Protein AF-A0A0D7A470-F1 (afdb_monomer_lite)

Foldseek 3Di:
DDDDDDPVVVVVVVVVVVVVVVVVVVVVVVVVVVVVVVVVVVVVVVVVVVVVPDPDDDDPPPQAELVQLLVLLVQLVVLCVVLLVQLVVCLVVLNDAQVRVVVSLVSNLVSLLVSLVSLVVNPHHAQADPVSVVSSVVSLVVSVVSVLVSLVSCVVHPRHPCSVVSNVSNVVSSVSSVVSVVVNNCVNVVVVVVVVVVVVVVVVVD

Organism: NCBI:txid1128425

pLDDT: mean 75.01, std 18.77, range [36.97, 95.75]

Sequence (206 aa):
MDGFPDQLVSSRARLAYIPKIIVLSLLFIFAMFASLSKIVVVALVAFVGLAAALPDSGAVKRTSSADDVISILETLRSSTDEILPQINGLVTNGTASDDTVTPLTSSLVSAMNNATSSVKEITSIGIVTDDEQSQIGDLLSSIVKDVMTTIDSLNTTEAVTTFSTIKTDVYSSMGLLSGVLAALVELVVGLVGLILDLLVSIVAAL

Structure (mmCIF, N/CA/C/O backbone):
data_AF-A0A0D7A470-F1
#
_entry.id   AF-A0A0D7A470-F1
#
loop_
_atom_site.group_PDB
_atom_site.id
_atom_site.type_symbol
_atom_site.label_atom_id
_atom_site.label_alt_id
_atom_site.label_comp_id
_atom_site.label_asym_id
_atom_site.label_entity_id
_atom_site.label_seq_id
_atom_site.pdbx_PDB_ins_code
_atom_site.Cartn_x
_atom_site.Cartn_y
_atom_site.Cartn_z
_atom_site.occupancy
_atom_site.B_iso_or_equiv
_atom_site.auth_seq_id
_atom_site.auth_comp_id
_atom_site.auth_asym_id
_atom_site.auth_atom_id
_atom_site.pdbx_PDB_model_num
ATOM 1 N N . MET A 1 1 ? 57.841 -55.000 -53.048 1.00 51.12 1 MET A N 1
ATOM 2 C CA . MET A 1 1 ? 57.887 -54.199 -51.811 1.00 51.12 1 MET A CA 1
ATOM 3 C C . MET A 1 1 ? 58.161 -52.778 -52.246 1.00 51.12 1 MET A C 1
ATOM 5 O O . MET A 1 1 ? 59.305 -52.491 -52.520 1.00 51.12 1 MET A O 1
ATOM 9 N N . ASP A 1 2 ? 57.110 -51.981 -52.396 1.00 47.91 2 ASP A N 1
ATOM 10 C CA . ASP A 1 2 ? 57.085 -50.524 -52.597 1.00 47.91 2 ASP A CA 1
ATOM 11 C C . ASP A 1 2 ? 55.604 -50.197 -52.353 1.00 47.91 2 ASP A C 1
ATOM 13 O O . ASP A 1 2 ? 54.741 -50.834 -52.946 1.00 47.91 2 ASP A O 1
ATOM 17 N N . GLY A 1 3 ? 55.152 -49.393 -51.406 1.00 49.94 3 GLY A N 1
ATOM 18 C CA . GLY A 1 3 ? 55.746 -48.265 -50.716 1.00 49.94 3 GLY A CA 1
ATOM 19 C C . GLY A 1 3 ? 54.594 -47.267 -50.634 1.00 49.94 3 GLY A C 1
ATOM 20 O O . GLY A 1 3 ? 54.339 -46.554 -51.593 1.00 49.94 3 GLY A O 1
ATOM 21 N N . PHE A 1 4 ? 53.817 -47.311 -49.546 1.00 63.19 4 PHE A N 1
ATOM 22 C CA . PHE A 1 4 ? 52.787 -46.311 -49.230 1.00 63.19 4 PHE A CA 1
ATOM 23 C C . PHE A 1 4 ? 53.471 -44.941 -49.095 1.00 63.19 4 PHE A C 1
ATOM 25 O O . PHE A 1 4 ? 54.322 -44.815 -48.211 1.00 63.19 4 PHE A O 1
ATOM 32 N N . PRO A 1 5 ? 53.124 -43.923 -49.911 1.00 54.78 5 PRO A N 1
ATOM 33 C CA . PRO A 1 5 ? 52.680 -42.667 -49.291 1.00 54.78 5 PRO A CA 1
ATOM 34 C C . PRO A 1 5 ? 51.824 -41.776 -50.222 1.00 54.78 5 PRO A C 1
ATOM 36 O O . PRO A 1 5 ? 52.370 -41.014 -51.004 1.00 54.78 5 PRO A O 1
ATOM 39 N N . ASP A 1 6 ? 50.495 -41.763 -50.077 1.00 54.44 6 ASP A N 1
ATOM 40 C CA . ASP A 1 6 ? 49.676 -40.690 -50.697 1.00 54.44 6 ASP A CA 1
ATOM 41 C C . ASP A 1 6 ? 48.536 -40.156 -49.810 1.00 54.44 6 ASP A C 1
ATOM 43 O O . ASP A 1 6 ? 47.950 -39.106 -50.068 1.00 54.44 6 ASP A O 1
ATOM 47 N N . GLN A 1 7 ? 48.255 -40.803 -48.676 1.00 50.06 7 GLN A N 1
ATOM 48 C CA . GLN A 1 7 ? 47.152 -40.407 -47.787 1.00 50.06 7 GLN A CA 1
ATOM 49 C C . GLN A 1 7 ? 47.518 -39.279 -46.798 1.00 50.06 7 GLN A C 1
ATOM 51 O O . GLN A 1 7 ? 46.637 -38.682 -46.180 1.00 50.06 7 GLN A O 1
ATOM 56 N N . LEU A 1 8 ? 48.805 -38.941 -46.638 1.00 49.28 8 LEU A N 1
ATOM 57 C CA . LEU A 1 8 ? 49.249 -37.930 -45.662 1.00 49.28 8 LEU A CA 1
ATOM 58 C C . LEU A 1 8 ? 49.311 -36.499 -46.224 1.00 49.28 8 LEU A C 1
ATOM 60 O O . LEU A 1 8 ? 49.236 -35.544 -45.449 1.00 49.28 8 LEU A O 1
ATOM 64 N N . VAL A 1 9 ? 49.393 -36.323 -47.548 1.00 54.53 9 VAL A N 1
ATOM 65 C CA . VAL A 1 9 ? 49.481 -34.987 -48.172 1.00 54.53 9 VAL A CA 1
ATOM 66 C C . VAL A 1 9 ? 48.102 -34.316 -48.248 1.00 54.53 9 VAL A C 1
ATOM 68 O O . VAL A 1 9 ? 47.970 -33.135 -47.927 1.00 54.53 9 VAL A O 1
ATOM 71 N N . SER A 1 10 ? 47.046 -35.081 -48.547 1.00 52.22 10 SER A N 1
ATOM 72 C CA . SER A 1 10 ? 45.659 -34.580 -48.602 1.00 52.22 10 SER A CA 1
ATOM 73 C C . SER A 1 10 ? 45.129 -34.123 -47.231 1.00 52.22 10 SER A C 1
ATOM 75 O O . SER A 1 10 ? 44.415 -33.122 -47.122 1.00 52.22 10 SER A O 1
ATOM 77 N N . SER A 1 11 ? 45.549 -34.791 -46.150 1.00 48.16 11 SER A N 1
ATOM 78 C CA . SER A 1 11 ? 45.108 -34.462 -44.787 1.00 48.16 11 SER A CA 1
ATOM 79 C C . SER A 1 11 ? 45.701 -33.135 -44.277 1.00 48.16 11 SER A C 1
ATOM 81 O O . SER A 1 11 ? 45.020 -32.355 -43.608 1.00 48.16 11 SER A O 1
ATOM 83 N N . ARG A 1 12 ? 46.937 -32.792 -44.677 1.00 48.62 12 ARG A N 1
ATOM 84 C CA . ARG A 1 12 ? 47.582 -31.517 -44.302 1.00 48.62 12 ARG A CA 1
ATOM 85 C C . ARG A 1 12 ? 46.977 -30.291 -44.995 1.00 48.62 12 ARG A C 1
ATOM 87 O O . ARG A 1 12 ? 46.967 -29.216 -44.401 1.00 48.62 12 ARG A O 1
ATOM 94 N N . ALA A 1 13 ? 46.417 -30.445 -46.195 1.00 52.03 13 ALA A N 1
ATOM 95 C CA . ALA A 1 13 ? 45.726 -29.357 -46.892 1.00 52.03 13 ALA A CA 1
ATOM 96 C C . ALA A 1 13 ? 44.363 -29.016 -46.256 1.00 52.03 13 ALA A C 1
ATOM 98 O O . ALA A 1 13 ? 43.959 -27.854 -46.238 1.00 52.03 13 ALA A O 1
ATOM 99 N N . ARG A 1 14 ? 43.670 -30.008 -45.677 1.00 48.22 14 ARG A N 1
ATOM 100 C CA . ARG A 1 14 ? 42.361 -29.810 -45.028 1.00 48.22 14 ARG A CA 1
ATOM 101 C C . ARG A 1 14 ? 42.457 -29.174 -43.638 1.00 48.22 14 ARG A C 1
ATOM 103 O O . ARG A 1 14 ? 41.592 -28.383 -43.280 1.00 48.22 14 ARG A O 1
ATOM 110 N N . LEU A 1 15 ? 43.527 -29.440 -42.887 1.00 45.72 15 LEU A N 1
ATOM 111 C CA . LEU A 1 15 ? 43.749 -28.865 -41.550 1.00 45.72 15 LEU A CA 1
ATOM 112 C C . LEU A 1 15 ? 44.185 -27.387 -41.565 1.00 45.72 15 LEU A C 1
ATOM 114 O O . LEU A 1 15 ? 43.923 -26.669 -40.605 1.00 45.72 15 LEU A O 1
ATOM 118 N N . ALA A 1 16 ? 44.785 -26.899 -42.656 1.00 53.66 16 ALA A N 1
ATOM 119 C CA . ALA A 1 16 ? 45.180 -25.491 -42.791 1.00 53.66 16 ALA A CA 1
ATOM 120 C C . ALA A 1 16 ? 44.020 -24.548 -43.181 1.00 53.66 16 ALA A C 1
ATOM 122 O O . ALA A 1 16 ? 44.152 -23.326 -43.077 1.00 53.66 16 ALA A O 1
ATOM 123 N N . TYR A 1 17 ? 42.887 -25.095 -43.639 1.00 48.56 17 TYR A N 1
ATOM 124 C CA . TYR A 1 17 ? 41.756 -24.319 -44.166 1.00 48.56 17 TYR A CA 1
ATOM 125 C C . TYR A 1 17 ? 40.653 -24.057 -43.122 1.00 48.56 17 TYR A C 1
ATOM 127 O O . TYR A 1 17 ? 39.990 -23.023 -43.164 1.00 48.56 17 TYR A O 1
ATOM 135 N N . ILE A 1 18 ? 40.514 -24.942 -42.128 1.00 50.69 18 ILE A N 1
ATOM 136 C CA . ILE A 1 18 ? 39.551 -24.824 -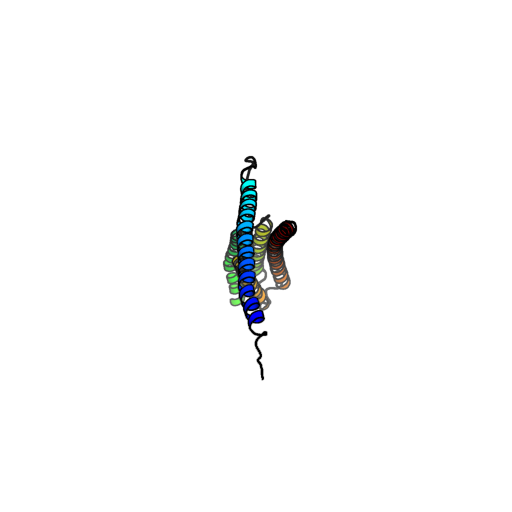41.018 1.00 50.69 18 ILE A CA 1
ATOM 137 C C . ILE A 1 18 ? 39.757 -23.547 -40.171 1.00 50.69 18 ILE A C 1
ATOM 139 O O . ILE A 1 18 ? 38.773 -22.838 -39.950 1.00 50.69 18 ILE A O 1
ATOM 143 N N . PRO A 1 19 ? 40.983 -23.165 -39.742 1.00 54.72 19 PRO A N 1
ATOM 144 C CA . PRO A 1 19 ? 41.153 -21.950 -38.940 1.00 54.72 19 PRO A CA 1
ATOM 145 C C . PRO A 1 19 ? 40.875 -20.669 -39.740 1.00 54.72 19 PRO A C 1
ATOM 147 O O . PRO A 1 19 ? 40.393 -19.692 -39.175 1.00 54.72 19 PRO A O 1
ATOM 150 N N . LYS A 1 20 ? 41.113 -20.662 -41.060 1.00 50.94 20 LYS A N 1
ATOM 151 C CA . LYS A 1 20 ? 40.863 -19.482 -41.906 1.00 50.94 20 LYS A CA 1
ATOM 152 C C . LYS A 1 20 ? 39.376 -19.184 -42.088 1.00 50.94 20 LYS A C 1
ATOM 154 O O . LYS A 1 20 ? 39.008 -18.015 -42.061 1.00 50.94 20 LYS A O 1
ATOM 159 N N . ILE A 1 21 ? 38.530 -20.208 -42.232 1.00 56.03 21 ILE A N 1
ATOM 160 C CA . ILE A 1 21 ? 37.073 -20.020 -42.338 1.00 56.03 21 ILE A CA 1
ATOM 161 C C . ILE A 1 21 ? 36.510 -19.476 -41.021 1.00 56.03 21 ILE A C 1
ATOM 163 O O . ILE A 1 21 ? 35.746 -18.520 -41.039 1.00 56.03 21 ILE A O 1
ATOM 167 N N . ILE A 1 22 ? 36.925 -20.028 -39.876 1.00 57.28 22 ILE A N 1
ATOM 168 C CA . ILE A 1 22 ? 36.434 -19.596 -38.557 1.00 57.28 22 ILE A CA 1
ATOM 169 C C . ILE A 1 22 ? 36.844 -18.146 -38.262 1.00 57.28 22 ILE A C 1
ATOM 171 O O . ILE A 1 22 ? 36.021 -17.357 -37.802 1.00 57.28 22 ILE A O 1
ATOM 175 N N . VAL A 1 23 ? 38.088 -17.768 -38.579 1.00 58.59 23 VAL A N 1
ATOM 176 C CA . VAL A 1 23 ? 38.574 -16.388 -38.413 1.00 58.59 23 VAL A CA 1
ATOM 177 C C . VAL A 1 23 ? 37.841 -15.422 -39.344 1.00 58.59 23 VAL A C 1
ATOM 179 O O . VAL A 1 23 ? 37.486 -14.332 -38.910 1.00 58.59 23 VAL A O 1
ATOM 182 N N . LEU A 1 24 ? 37.556 -15.814 -40.591 1.00 55.22 24 LEU A N 1
ATOM 183 C CA . LEU A 1 24 ? 36.816 -14.972 -41.533 1.00 55.22 24 LEU A CA 1
ATOM 184 C C . LEU A 1 24 ? 35.348 -14.793 -41.110 1.00 55.22 24 LEU A C 1
ATOM 186 O O . LEU A 1 24 ? 34.834 -13.680 -41.184 1.00 55.22 24 LEU A O 1
ATOM 190 N N . SER A 1 25 ? 34.706 -15.844 -40.590 1.00 55.97 25 SER A N 1
ATOM 191 C CA . SER A 1 25 ? 33.350 -15.775 -40.031 1.00 55.97 25 SER A CA 1
ATOM 192 C C . SER A 1 25 ? 33.286 -14.909 -38.771 1.00 55.97 25 SER A C 1
ATOM 194 O O . SER A 1 25 ? 32.378 -14.095 -38.641 1.00 55.97 25 SER A O 1
ATOM 196 N N . LEU A 1 26 ? 34.265 -15.014 -37.865 1.00 53.34 26 LEU A N 1
ATOM 197 C CA . LEU A 1 26 ? 34.353 -14.157 -36.675 1.00 53.34 26 LEU A CA 1
ATOM 198 C C . LEU A 1 26 ? 34.624 -12.692 -37.034 1.00 53.34 26 LEU A C 1
ATOM 200 O O . LEU A 1 26 ? 34.041 -11.802 -36.421 1.00 53.34 26 LEU A O 1
ATOM 204 N N . LEU A 1 27 ? 35.459 -12.433 -38.046 1.00 54.62 27 LEU A N 1
ATOM 205 C CA . LEU A 1 27 ? 35.717 -11.081 -38.544 1.00 54.62 27 LEU A CA 1
ATOM 206 C C . LEU A 1 27 ? 34.459 -10.474 -39.181 1.00 54.62 27 LEU A C 1
ATOM 208 O O . LEU A 1 27 ? 34.196 -9.288 -39.003 1.00 54.62 27 LEU A O 1
ATOM 212 N N . PHE A 1 28 ? 33.669 -11.289 -39.886 1.00 53.47 28 PHE A N 1
ATOM 213 C CA . PHE A 1 28 ? 32.404 -10.866 -40.483 1.00 53.47 28 PHE A CA 1
ATOM 214 C C . PHE A 1 28 ? 31.343 -10.581 -39.414 1.00 53.47 28 PHE A C 1
ATOM 216 O O . PHE A 1 28 ? 30.696 -9.542 -39.473 1.00 53.47 28 PHE A O 1
ATOM 223 N N . ILE A 1 29 ? 31.227 -11.432 -38.388 1.00 54.44 29 ILE A N 1
ATOM 224 C CA . ILE A 1 29 ? 30.346 -11.201 -37.232 1.00 54.44 29 ILE A CA 1
ATOM 225 C C . ILE A 1 29 ? 30.768 -9.919 -36.497 1.00 54.44 29 ILE A C 1
ATOM 227 O O . ILE A 1 29 ? 29.933 -9.056 -36.250 1.00 54.44 29 ILE A O 1
ATOM 231 N N . PHE A 1 30 ? 32.062 -9.727 -36.225 1.00 50.66 30 PHE A N 1
ATOM 232 C CA . PHE A 1 30 ? 32.573 -8.519 -35.568 1.00 50.66 30 PHE A CA 1
ATOM 233 C C . PHE A 1 30 ? 32.338 -7.246 -36.403 1.00 50.66 30 PHE A C 1
ATOM 235 O O . PHE A 1 30 ? 31.930 -6.217 -35.864 1.00 50.66 30 PHE A O 1
ATOM 242 N N . ALA A 1 31 ? 32.529 -7.312 -37.725 1.00 55.84 31 ALA A N 1
ATOM 243 C CA . ALA A 1 31 ? 32.238 -6.207 -38.640 1.00 55.84 31 ALA A CA 1
ATOM 244 C C . ALA A 1 31 ? 30.731 -5.908 -38.739 1.00 55.84 31 ALA A C 1
ATOM 246 O O . ALA A 1 31 ? 30.346 -4.741 -38.816 1.00 55.84 31 ALA A O 1
ATOM 247 N N . MET A 1 32 ? 29.878 -6.937 -38.673 1.00 55.97 32 MET A N 1
ATOM 248 C CA . MET A 1 32 ? 28.426 -6.779 -38.629 1.00 55.97 32 MET A CA 1
ATOM 249 C C . MET A 1 32 ? 28.009 -6.070 -37.329 1.00 55.97 32 MET A C 1
ATOM 251 O O . MET A 1 32 ? 27.362 -5.027 -37.388 1.00 55.97 32 MET A O 1
ATOM 255 N N . PHE A 1 33 ? 28.499 -6.519 -36.166 1.00 46.53 33 PHE A N 1
ATOM 256 C CA . PHE A 1 33 ? 28.271 -5.855 -34.870 1.00 46.53 33 PHE A CA 1
ATOM 257 C C . PHE A 1 33 ? 28.767 -4.393 -34.842 1.00 46.53 33 PHE A C 1
ATOM 259 O O . PHE A 1 33 ? 28.093 -3.521 -34.290 1.00 46.53 33 PHE A O 1
ATOM 266 N N . ALA A 1 34 ? 29.898 -4.088 -35.488 1.00 48.34 34 ALA A N 1
ATOM 267 C CA . ALA A 1 34 ? 30.424 -2.724 -35.602 1.00 48.34 34 ALA A CA 1
ATOM 268 C C . ALA A 1 34 ? 29.614 -1.814 -36.550 1.00 48.34 34 ALA A C 1
ATOM 270 O O . ALA A 1 34 ? 29.725 -0.588 -36.468 1.00 48.34 34 ALA A O 1
ATOM 271 N N . SER A 1 35 ? 28.810 -2.387 -37.453 1.00 48.69 35 SER A N 1
ATOM 272 C CA . SER A 1 35 ? 27.893 -1.631 -38.313 1.00 48.69 35 SER A CA 1
ATOM 273 C C . SER A 1 35 ? 26.512 -1.454 -37.678 1.00 48.69 35 SER A C 1
ATOM 275 O O . SER A 1 35 ? 25.905 -0.395 -37.848 1.00 48.69 35 SER A O 1
ATOM 277 N N . LEU A 1 36 ? 26.034 -2.442 -36.910 1.00 48.41 36 LEU A N 1
ATOM 278 C CA . LEU A 1 36 ? 24.795 -2.331 -36.133 1.00 48.41 36 LEU A CA 1
ATOM 279 C C . LEU A 1 36 ? 24.885 -1.232 -35.061 1.00 48.41 36 LEU A C 1
ATOM 281 O O . LEU A 1 36 ? 23.913 -0.508 -34.858 1.00 48.41 36 LEU A O 1
ATOM 285 N N . SER A 1 37 ? 26.055 -1.022 -34.440 1.00 48.09 37 SER A N 1
ATOM 286 C CA . SER A 1 37 ? 26.235 0.039 -33.432 1.00 48.09 37 SER A CA 1
ATOM 287 C C . SER A 1 37 ? 26.003 1.451 -33.985 1.00 48.09 37 SER A C 1
ATOM 289 O O . SER A 1 37 ? 25.515 2.321 -33.269 1.00 48.09 37 SER A O 1
ATOM 291 N N . LYS A 1 38 ? 26.275 1.686 -35.275 1.00 46.94 38 LYS A N 1
ATOM 292 C CA . LYS A 1 38 ? 26.055 2.989 -35.923 1.00 46.94 38 LYS A CA 1
ATOM 293 C C . LYS A 1 38 ? 24.582 3.227 -36.247 1.00 46.94 38 LYS A C 1
ATOM 295 O O . LYS A 1 38 ? 24.118 4.355 -36.131 1.00 46.94 38 LYS A O 1
ATOM 300 N N . ILE A 1 39 ? 23.844 2.176 -36.604 1.00 51.22 39 ILE A N 1
ATOM 301 C CA . ILE A 1 39 ? 22.402 2.249 -36.887 1.00 51.22 39 ILE A CA 1
ATOM 302 C C . ILE A 1 39 ? 21.610 2.436 -35.587 1.00 51.22 39 ILE A C 1
ATOM 304 O O . ILE A 1 39 ? 20.706 3.265 -35.552 1.00 51.22 39 ILE A O 1
ATOM 308 N N . VAL A 1 40 ? 22.002 1.763 -34.497 1.00 47.97 40 VAL A N 1
ATOM 309 C CA . VAL A 1 40 ? 21.407 1.964 -33.162 1.00 47.97 40 VAL A CA 1
ATOM 310 C C . VAL A 1 40 ? 21.649 3.389 -32.656 1.00 47.97 40 VAL A C 1
ATOM 312 O O . VAL A 1 40 ? 20.722 4.016 -32.154 1.00 47.97 40 VAL A O 1
ATOM 315 N N . VAL A 1 41 ? 22.849 3.951 -32.850 1.00 48.75 41 VAL A N 1
ATOM 316 C CA . VAL A 1 41 ? 23.135 5.352 -32.487 1.00 48.75 41 VAL A CA 1
ATOM 317 C C . VAL A 1 41 ? 22.339 6.336 -33.352 1.00 48.75 41 VAL A C 1
ATOM 319 O O . VAL A 1 41 ? 21.824 7.313 -32.824 1.00 48.75 41 VAL A O 1
ATOM 322 N N . VAL A 1 42 ? 22.169 6.082 -34.653 1.00 48.31 42 VAL A N 1
ATOM 323 C CA . VAL A 1 42 ? 21.361 6.947 -35.536 1.00 48.31 42 VAL A CA 1
ATOM 324 C C . VAL A 1 42 ? 19.864 6.859 -35.212 1.00 48.31 42 VAL A C 1
ATOM 326 O O . VAL A 1 42 ? 19.193 7.888 -35.207 1.00 48.31 42 VAL A O 1
ATOM 329 N N . ALA A 1 43 ? 19.342 5.677 -34.870 1.00 48.59 43 ALA A N 1
ATOM 330 C CA . ALA A 1 43 ? 17.959 5.506 -34.423 1.00 48.59 43 ALA A CA 1
ATOM 331 C C . ALA A 1 43 ? 17.712 6.157 -33.049 1.00 48.59 43 ALA A C 1
ATOM 333 O O . ALA A 1 43 ? 16.705 6.839 -32.868 1.00 48.59 43 ALA A O 1
ATOM 334 N N . LEU A 1 44 ? 18.661 6.039 -32.112 1.00 43.09 44 LEU A N 1
ATOM 335 C CA . LEU A 1 44 ? 18.609 6.712 -30.812 1.00 43.09 44 LEU A CA 1
ATOM 336 C C . LEU A 1 44 ? 18.674 8.243 -30.969 1.00 43.09 44 LEU A C 1
ATOM 338 O O . LEU A 1 44 ? 17.905 8.959 -30.338 1.00 43.09 44 LEU A O 1
ATOM 342 N N . VAL A 1 45 ? 19.532 8.759 -31.856 1.00 47.06 45 VAL A N 1
ATOM 343 C CA . VAL A 1 45 ? 19.643 10.201 -32.148 1.00 47.06 45 VAL A CA 1
ATOM 344 C C . VAL A 1 45 ? 18.407 10.731 -32.883 1.00 47.06 45 VAL A C 1
ATOM 346 O O . VAL A 1 45 ? 18.001 11.861 -32.628 1.00 47.06 45 VAL A O 1
ATOM 349 N N . ALA A 1 46 ? 17.755 9.934 -33.733 1.00 47.06 46 ALA A N 1
ATOM 350 C CA . ALA A 1 46 ? 16.475 10.302 -34.342 1.00 47.06 46 ALA A CA 1
ATOM 351 C C . ALA A 1 46 ? 15.324 10.329 -33.315 1.00 47.06 46 ALA A C 1
ATOM 353 O O . ALA A 1 46 ? 14.456 11.196 -33.399 1.00 47.06 46 ALA A O 1
ATOM 354 N N . PHE A 1 47 ? 15.350 9.448 -32.308 1.00 42.09 47 PHE A N 1
ATOM 355 C CA . PHE A 1 47 ? 14.384 9.459 -31.203 1.00 42.09 47 PHE A CA 1
ATOM 356 C C . PHE A 1 47 ? 14.613 10.644 -30.244 1.00 42.09 47 PHE A C 1
ATOM 358 O O . PHE A 1 47 ? 13.660 11.287 -29.816 1.00 42.09 47 PHE A O 1
ATOM 365 N N . VAL A 1 48 ? 15.875 11.010 -29.981 1.00 46.28 48 VAL A N 1
ATOM 366 C CA . VAL A 1 48 ? 16.245 12.216 -29.209 1.00 46.28 48 VAL A CA 1
ATOM 367 C C . VAL A 1 48 ? 15.979 13.506 -30.006 1.00 46.28 48 VAL A C 1
ATOM 369 O O . VAL A 1 48 ? 15.597 14.525 -29.435 1.00 46.28 48 VAL A O 1
ATOM 372 N N . GLY A 1 49 ? 16.105 13.470 -31.336 1.00 38.91 49 GLY A N 1
ATOM 373 C CA . GLY A 1 49 ? 15.839 14.602 -32.230 1.00 38.91 49 GLY A CA 1
ATOM 374 C C . GLY A 1 49 ? 14.358 14.970 -32.372 1.00 38.91 49 GLY A C 1
ATOM 375 O O . GLY A 1 49 ? 14.049 16.116 -32.699 1.00 38.91 49 GLY A O 1
ATOM 376 N N . LEU A 1 50 ? 13.434 14.052 -32.065 1.00 38.06 50 LEU A N 1
ATOM 377 C CA . LEU A 1 50 ? 11.996 14.344 -32.052 1.00 38.06 50 LEU A CA 1
ATOM 378 C C . LEU A 1 50 ? 11.585 15.253 -30.874 1.00 38.06 50 LEU A C 1
ATOM 380 O O . LEU A 1 50 ? 10.543 15.900 -30.938 1.00 38.06 50 LEU A O 1
ATOM 384 N N . ALA A 1 51 ? 12.423 15.380 -29.838 1.00 42.00 51 ALA A N 1
ATOM 385 C CA . ALA A 1 51 ? 12.174 16.271 -28.702 1.00 42.00 51 ALA A CA 1
ATOM 386 C C . ALA A 1 51 ? 12.538 17.747 -28.970 1.00 42.00 51 ALA A C 1
ATOM 388 O O . ALA A 1 51 ? 12.107 18.623 -28.226 1.00 42.00 51 ALA A O 1
ATOM 389 N N . ALA A 1 52 ? 13.312 18.046 -30.021 1.00 41.81 52 ALA A N 1
ATOM 390 C CA . ALA A 1 52 ? 13.838 19.395 -30.271 1.00 41.81 52 ALA A CA 1
ATOM 391 C C . ALA A 1 52 ? 13.067 20.203 -31.335 1.00 41.81 52 ALA A C 1
ATOM 393 O O . ALA A 1 52 ? 13.397 21.364 -31.569 1.00 41.81 52 ALA A O 1
ATOM 394 N N . ALA A 1 53 ? 12.061 19.612 -31.992 1.00 44.69 53 ALA A N 1
ATOM 395 C CA . ALA A 1 53 ? 11.338 20.240 -33.107 1.00 44.69 53 ALA A CA 1
ATOM 396 C C . ALA A 1 53 ? 9.850 20.516 -32.829 1.00 44.69 53 ALA A C 1
ATOM 398 O O . ALA A 1 53 ? 9.131 20.946 -33.733 1.00 44.69 53 ALA A O 1
ATOM 399 N N . LEU A 1 54 ? 9.373 20.292 -31.601 1.00 41.81 54 LEU A N 1
ATOM 400 C CA . LEU A 1 54 ? 8.021 20.691 -31.222 1.00 41.81 54 LEU A CA 1
ATOM 401 C C . LEU A 1 54 ? 8.033 22.155 -30.758 1.00 41.81 54 LEU A C 1
ATOM 403 O O . LEU A 1 54 ? 8.828 22.501 -29.882 1.00 41.81 54 LEU A O 1
ATOM 407 N N . PRO A 1 55 ? 7.188 23.027 -31.339 1.00 41.50 55 PRO A N 1
ATOM 408 C CA . PRO A 1 55 ? 7.033 24.384 -30.847 1.00 41.50 55 PRO A CA 1
ATOM 409 C C . PRO A 1 55 ? 6.595 24.347 -29.381 1.00 41.50 55 PRO A C 1
ATOM 411 O O . PRO A 1 55 ? 5.635 23.659 -29.025 1.00 41.50 55 PRO A O 1
ATOM 414 N N . ASP A 1 56 ? 7.332 25.101 -28.566 1.00 49.91 56 ASP A N 1
ATOM 415 C CA . ASP A 1 56 ? 7.046 25.421 -27.172 1.00 49.91 56 ASP A CA 1
ATOM 416 C C . ASP A 1 56 ? 5.553 25.721 -26.987 1.00 49.91 56 ASP A C 1
ATOM 418 O O . ASP A 1 56 ? 5.036 26.770 -27.373 1.00 49.91 56 ASP A O 1
ATOM 422 N N . SER A 1 57 ? 4.836 24.728 -26.474 1.00 43.06 57 SER A N 1
ATOM 423 C CA . SER A 1 57 ? 3.434 24.831 -26.103 1.00 43.06 57 SER A CA 1
ATOM 424 C C . SER A 1 57 ? 3.184 23.905 -24.922 1.00 43.06 57 SER A C 1
ATOM 426 O O . SER A 1 57 ? 2.695 22.796 -25.070 1.00 43.06 57 SER A O 1
ATOM 428 N N . GLY A 1 58 ? 3.550 24.397 -23.736 1.00 41.88 58 GLY A N 1
ATOM 429 C CA . GLY A 1 58 ? 2.933 24.026 -22.462 1.00 41.88 58 GLY A CA 1
ATOM 430 C C . GLY A 1 58 ? 3.140 22.581 -22.006 1.00 41.88 58 GLY A C 1
ATOM 431 O O . GLY A 1 58 ? 2.499 21.661 -22.492 1.00 41.88 58 GLY A O 1
ATOM 432 N N . ALA A 1 59 ? 3.947 22.423 -20.956 1.00 40.50 59 ALA A N 1
ATOM 433 C CA . ALA A 1 59 ? 4.164 21.176 -20.229 1.00 40.50 59 ALA A CA 1
ATOM 434 C C . ALA A 1 59 ? 4.707 20.035 -21.103 1.00 40.50 59 ALA A C 1
ATOM 436 O O . ALA A 1 59 ? 3.971 19.225 -21.664 1.00 40.50 59 ALA A O 1
ATOM 437 N N . VAL A 1 60 ? 6.033 19.872 -21.077 1.00 38.81 60 VAL A N 1
ATOM 438 C CA . VAL A 1 60 ? 6.602 18.522 -21.112 1.00 38.81 60 VAL A CA 1
ATOM 439 C C . VAL A 1 60 ? 5.860 17.748 -20.023 1.00 38.81 60 VAL A C 1
ATOM 441 O O . VAL A 1 60 ? 6.104 17.969 -18.835 1.00 38.81 60 VAL A O 1
ATOM 444 N N . LYS A 1 61 ? 4.894 16.905 -20.410 1.00 40.81 61 LYS A N 1
ATOM 445 C CA . LYS A 1 61 ? 4.411 15.842 -19.535 1.00 40.81 61 LYS A CA 1
ATOM 446 C C . LYS A 1 61 ? 5.676 15.121 -19.116 1.00 40.81 61 LYS A C 1
ATOM 448 O O . LYS A 1 61 ? 6.333 14.514 -19.961 1.00 40.81 61 LYS A O 1
ATOM 453 N N . ARG A 1 62 ? 6.071 15.268 -17.851 1.00 36.97 62 ARG A N 1
ATOM 454 C CA . ARG A 1 62 ? 7.081 14.386 -17.283 1.00 36.97 62 ARG A CA 1
ATOM 455 C C . ARG A 1 62 ? 6.564 12.985 -17.587 1.00 36.97 62 ARG A C 1
ATOM 457 O O . ARG A 1 62 ? 5.439 12.669 -17.207 1.00 36.97 62 ARG A O 1
ATOM 464 N N . THR A 1 63 ? 7.309 12.199 -18.359 1.00 48.09 63 THR A N 1
ATOM 465 C CA . THR A 1 63 ? 7.180 10.747 -18.260 1.00 48.09 63 THR A CA 1
ATOM 466 C C . THR A 1 63 ? 7.303 10.461 -16.782 1.00 48.09 63 THR A C 1
ATOM 468 O O . THR A 1 63 ? 8.325 10.821 -16.195 1.00 48.09 63 THR A O 1
ATOM 471 N N . SER A 1 64 ? 6.241 9.941 -16.178 1.00 61.34 64 SER A N 1
ATOM 472 C CA . SER A 1 64 ? 6.340 9.535 -14.792 1.00 61.34 64 SER A CA 1
ATOM 473 C C . SER A 1 64 ? 7.420 8.461 -14.703 1.00 61.34 64 SER A C 1
ATOM 475 O O . SER A 1 64 ? 7.579 7.652 -15.624 1.00 61.34 64 SER A O 1
ATOM 477 N N . SER A 1 65 ? 8.209 8.484 -13.644 1.00 73.38 65 SER A N 1
ATOM 478 C CA . SER A 1 65 ? 9.241 7.472 -13.408 1.00 73.38 65 SER A CA 1
ATOM 479 C C . SER A 1 65 ? 8.700 6.390 -12.478 1.00 73.38 65 SER A C 1
ATOM 481 O O . SER A 1 65 ? 7.686 6.591 -11.806 1.00 73.38 65 SER A O 1
ATOM 483 N N . ALA A 1 66 ? 9.383 5.247 -12.396 1.00 83.69 66 ALA A N 1
ATOM 484 C CA . ALA A 1 66 ? 9.122 4.266 -11.341 1.00 83.69 66 ALA A CA 1
ATOM 485 C C . ALA A 1 66 ? 9.159 4.911 -9.945 1.00 83.69 66 ALA A C 1
ATOM 487 O O . ALA A 1 66 ? 8.320 4.601 -9.103 1.00 83.69 66 ALA A O 1
ATOM 488 N N . ASP A 1 67 ? 10.038 5.899 -9.758 1.00 86.88 67 ASP A N 1
ATOM 489 C CA . ASP A 1 67 ? 10.120 6.745 -8.565 1.00 86.88 67 ASP A CA 1
ATOM 490 C C . ASP A 1 67 ? 8.795 7.424 -8.187 1.00 86.88 67 ASP A C 1
ATOM 492 O O . ASP A 1 67 ? 8.506 7.575 -7.000 1.00 86.88 67 ASP A O 1
ATOM 496 N N . ASP A 1 68 ? 7.960 7.817 -9.156 1.00 89.31 68 ASP A N 1
ATOM 497 C CA . ASP A 1 68 ? 6.660 8.434 -8.864 1.00 89.31 68 ASP A CA 1
ATOM 498 C C . ASP A 1 68 ? 5.693 7.397 -8.282 1.00 89.31 68 ASP A C 1
ATOM 500 O O . ASP A 1 68 ? 4.988 7.671 -7.309 1.00 89.31 68 ASP A O 1
ATOM 504 N N . VAL A 1 69 ? 5.692 6.178 -8.835 1.00 91.12 69 VAL A N 1
ATOM 505 C CA . VAL A 1 69 ? 4.901 5.054 -8.308 1.00 91.12 69 VAL A CA 1
ATOM 506 C C . VAL A 1 69 ? 5.381 4.680 -6.909 1.00 91.12 69 VAL A C 1
ATOM 508 O O . VAL A 1 69 ? 4.562 4.515 -6.004 1.00 91.12 69 VAL A O 1
ATOM 511 N N . ILE A 1 70 ? 6.698 4.591 -6.716 1.00 91.94 70 ILE A N 1
ATOM 512 C CA . ILE A 1 70 ? 7.312 4.321 -5.413 1.00 91.94 70 ILE A CA 1
ATOM 513 C C . ILE A 1 70 ? 6.905 5.408 -4.413 1.00 91.94 70 ILE A C 1
ATOM 515 O O . ILE A 1 70 ? 6.408 5.076 -3.344 1.00 91.94 70 ILE A O 1
ATOM 519 N N . SER A 1 71 ? 6.987 6.688 -4.779 1.00 93.19 71 SER A N 1
ATOM 520 C CA . SER A 1 71 ? 6.602 7.813 -3.911 1.00 93.19 71 SER A CA 1
ATOM 521 C C . SER A 1 71 ? 5.119 7.777 -3.509 1.00 93.19 71 SER A C 1
ATOM 523 O O . SER A 1 71 ? 4.763 8.072 -2.363 1.00 93.19 71 SER A O 1
ATOM 525 N N . ILE A 1 72 ? 4.227 7.388 -4.430 1.00 93.69 72 ILE A N 1
ATOM 526 C CA . ILE A 1 72 ? 2.800 7.187 -4.130 1.00 93.69 72 ILE A CA 1
ATOM 527 C C . ILE A 1 72 ? 2.621 6.054 -3.114 1.00 93.69 72 ILE A C 1
ATOM 529 O O . ILE A 1 72 ? 1.876 6.206 -2.142 1.00 93.69 72 ILE A O 1
ATOM 533 N N . LEU A 1 73 ? 3.313 4.931 -3.313 1.00 94.81 73 LEU A N 1
ATOM 534 C CA . LEU A 1 73 ? 3.266 3.794 -2.399 1.00 94.81 73 LEU A CA 1
ATOM 535 C C . LEU A 1 73 ? 3.906 4.105 -1.042 1.00 94.81 73 LEU A C 1
ATOM 537 O O . LEU A 1 73 ? 3.396 3.647 -0.026 1.00 94.81 73 LEU A O 1
ATOM 541 N N . GLU A 1 74 ? 4.955 4.922 -0.985 1.00 95.75 74 GLU A N 1
ATOM 542 C CA . GLU A 1 74 ? 5.548 5.406 0.266 1.00 95.75 74 GLU A CA 1
ATOM 543 C C . GLU A 1 74 ? 4.596 6.343 1.018 1.00 95.75 74 GLU A C 1
ATOM 545 O O . GLU A 1 74 ? 4.467 6.259 2.239 1.00 95.75 74 GLU A O 1
ATOM 550 N N . THR A 1 75 ? 3.850 7.188 0.303 1.00 93.56 75 THR A N 1
ATOM 551 C CA . THR A 1 75 ? 2.802 8.028 0.908 1.00 93.56 75 THR A CA 1
ATOM 552 C C . THR A 1 75 ? 1.673 7.170 1.486 1.00 93.56 75 THR A C 1
ATOM 554 O O . THR A 1 75 ? 1.200 7.407 2.605 1.00 93.56 75 THR A O 1
ATOM 557 N N . LEU A 1 76 ? 1.261 6.132 0.749 1.00 94.19 76 LEU A N 1
ATOM 558 C CA . LEU A 1 76 ? 0.317 5.141 1.255 1.00 94.19 76 LEU A CA 1
ATOM 559 C C . LEU A 1 76 ? 0.888 4.433 2.486 1.00 94.19 76 LEU A C 1
ATOM 561 O O . LEU A 1 76 ? 0.193 4.334 3.495 1.00 94.19 76 LEU A O 1
ATOM 565 N N . ARG A 1 77 ? 2.154 4.004 2.432 1.00 95.06 77 ARG A N 1
ATOM 566 C CA . ARG A 1 77 ? 2.845 3.344 3.541 1.00 95.06 77 ARG A CA 1
ATOM 567 C C . ARG A 1 77 ? 2.827 4.210 4.791 1.00 95.06 77 ARG A C 1
ATOM 569 O O . ARG A 1 77 ? 2.382 3.736 5.830 1.00 95.06 77 ARG A O 1
ATOM 576 N N . SER A 1 78 ? 3.202 5.481 4.673 1.00 92.75 78 SER A N 1
ATOM 577 C CA . SER A 1 78 ? 3.158 6.444 5.776 1.00 92.75 78 SER A CA 1
ATOM 578 C C . SER A 1 78 ? 1.761 6.541 6.392 1.00 92.75 78 SER A C 1
ATOM 580 O O . SER A 1 78 ? 1.627 6.551 7.611 1.00 92.75 78 SER A O 1
ATOM 582 N N . SER A 1 79 ? 0.714 6.572 5.562 1.00 91.44 79 SER A N 1
ATOM 583 C CA . SER A 1 79 ? -0.673 6.606 6.044 1.00 91.44 79 SER A CA 1
ATOM 584 C C . SER A 1 79 ? -1.047 5.310 6.773 1.00 91.44 79 SER A C 1
ATOM 586 O O . SER A 1 79 ? -1.686 5.339 7.824 1.00 91.44 79 SER A O 1
ATOM 588 N N . THR A 1 80 ? -0.632 4.153 6.247 1.00 90.50 80 THR A N 1
ATOM 589 C CA . THR A 1 80 ? -0.880 2.860 6.898 1.00 90.50 80 THR A CA 1
ATOM 590 C C . THR A 1 80 ? -0.099 2.707 8.204 1.00 90.50 80 THR A C 1
ATOM 592 O O . THR A 1 80 ? -0.660 2.230 9.186 1.00 90.50 80 THR A O 1
ATOM 595 N N . ASP A 1 81 ? 1.144 3.184 8.266 1.00 91.12 81 ASP A N 1
ATOM 596 C CA . ASP A 1 81 ? 1.974 3.139 9.473 1.00 91.12 81 ASP A CA 1
ATOM 597 C C . ASP A 1 81 ? 1.414 4.034 10.591 1.00 91.12 81 ASP A C 1
ATOM 599 O O . ASP A 1 81 ? 1.652 3.768 11.767 1.00 91.12 81 ASP A O 1
ATOM 603 N N . GLU A 1 82 ? 0.618 5.053 10.258 1.00 93.31 82 GLU A N 1
ATOM 604 C CA . GLU A 1 82 ? -0.112 5.858 11.240 1.00 93.31 82 GLU A CA 1
ATOM 605 C C . GLU A 1 82 ? -1.420 5.186 11.696 1.00 93.31 82 GLU A C 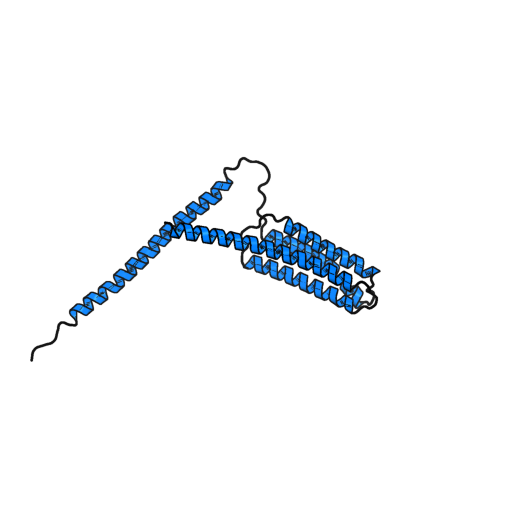1
ATOM 607 O O . GLU A 1 82 ? -1.737 5.176 12.888 1.00 93.31 82 GLU A O 1
ATOM 612 N N . ILE A 1 83 ? -2.195 4.617 10.767 1.00 90.44 83 ILE A N 1
ATOM 613 C CA . ILE A 1 83 ? -3.554 4.116 11.038 1.00 90.44 83 ILE A CA 1
ATOM 614 C C . ILE A 1 83 ? -3.546 2.708 11.650 1.00 90.44 83 ILE A C 1
ATOM 616 O O . ILE A 1 83 ? -4.274 2.443 12.611 1.00 90.44 83 ILE A O 1
ATOM 620 N N . LEU A 1 84 ? -2.747 1.784 11.108 1.00 92.62 84 LEU A N 1
ATOM 621 C CA . LEU A 1 84 ? -2.780 0.372 11.503 1.00 92.62 84 LEU A CA 1
ATOM 622 C C . LEU A 1 84 ? -2.421 0.152 12.985 1.00 92.62 84 LEU A C 1
ATOM 624 O O . LEU A 1 84 ? -3.128 -0.617 13.647 1.00 92.62 84 LEU A O 1
ATOM 628 N N . PRO A 1 85 ? -1.421 0.845 13.574 1.00 95.06 85 PRO A N 1
ATOM 629 C CA . PRO A 1 85 ? -1.146 0.724 15.005 1.00 95.06 85 PRO A CA 1
ATOM 630 C C . PRO A 1 85 ? -2.309 1.172 15.894 1.00 95.06 85 PRO A C 1
ATOM 632 O O . PRO A 1 85 ? -2.501 0.602 16.967 1.00 95.06 85 PRO A O 1
ATOM 635 N N . GLN A 1 86 ? -3.112 2.149 15.459 1.00 94.75 86 GLN A N 1
ATOM 636 C CA . GLN A 1 86 ? -4.285 2.604 16.212 1.00 94.75 86 GLN A CA 1
ATOM 637 C C . GLN A 1 86 ? -5.366 1.520 16.244 1.00 94.75 86 GLN A C 1
ATOM 639 O O . GLN A 1 86 ? -5.873 1.195 17.317 1.00 94.75 86 GLN A O 1
ATOM 644 N N . ILE A 1 87 ? -5.659 0.899 15.094 1.00 91.38 87 ILE A N 1
ATOM 645 C CA . ILE A 1 87 ? -6.598 -0.232 15.007 1.00 91.38 87 ILE A CA 1
ATOM 646 C C . ILE A 1 87 ? -6.112 -1.383 15.893 1.00 91.38 87 ILE A C 1
ATOM 648 O O . ILE A 1 87 ? -6.865 -1.899 16.720 1.00 91.38 87 ILE A O 1
ATOM 652 N N . ASN A 1 88 ? -4.834 -1.747 15.778 1.00 93.44 88 ASN A N 1
ATOM 653 C CA . ASN A 1 88 ? -4.264 -2.824 16.578 1.00 93.44 88 ASN A CA 1
ATOM 654 C C . ASN A 1 88 ? -4.287 -2.510 18.084 1.00 93.44 88 ASN A C 1
ATOM 656 O O . ASN A 1 88 ? -4.519 -3.401 18.901 1.00 93.44 88 ASN A O 1
ATOM 660 N N . GLY A 1 89 ? -4.092 -1.243 18.459 1.00 92.62 89 GLY A N 1
ATOM 661 C CA . GLY A 1 89 ? -4.232 -0.769 19.833 1.00 92.62 89 GLY A CA 1
ATOM 662 C C . GLY A 1 89 ? -5.652 -0.947 20.370 1.00 92.62 89 GLY A C 1
ATOM 663 O O . GLY A 1 89 ? -5.820 -1.442 21.481 1.00 92.62 89 GLY A O 1
ATOM 664 N N . LEU A 1 90 ? -6.677 -0.619 19.577 1.00 92.25 90 LEU A N 1
ATOM 665 C CA . LEU A 1 90 ? -8.079 -0.831 19.958 1.00 92.25 90 LEU A CA 1
ATOM 666 C C . LEU A 1 90 ? -8.400 -2.316 20.170 1.00 92.25 90 LEU A C 1
ATOM 668 O O . LEU A 1 90 ? -9.044 -2.662 21.160 1.00 92.25 90 LEU A O 1
ATOM 672 N N . VAL A 1 91 ? -7.922 -3.190 19.279 1.00 93.38 91 VAL A N 1
ATOM 673 C CA . VAL A 1 91 ? -8.096 -4.648 19.403 1.00 93.38 91 VAL A CA 1
ATOM 674 C C . VAL A 1 91 ? -7.385 -5.172 20.651 1.00 93.38 91 VAL A C 1
ATOM 676 O O . VAL A 1 91 ? -7.998 -5.842 21.477 1.00 93.38 91 VAL A O 1
ATOM 679 N N . THR A 1 92 ? -6.113 -4.811 20.835 1.00 94.62 92 THR A N 1
ATOM 680 C CA . THR A 1 92 ? -5.287 -5.275 21.964 1.00 94.62 92 THR A CA 1
ATOM 681 C C . THR A 1 92 ? -5.853 -4.827 23.312 1.00 94.62 92 THR A C 1
ATOM 683 O O . THR A 1 92 ? -5.826 -5.585 24.278 1.00 94.62 92 THR A O 1
ATOM 686 N N . ASN A 1 93 ? -6.400 -3.612 23.379 1.00 93.50 93 ASN A N 1
ATOM 687 C CA . ASN A 1 93 ? -6.994 -3.064 24.597 1.00 93.50 93 ASN A CA 1
ATOM 688 C C . ASN A 1 93 ? -8.440 -3.534 24.832 1.00 93.50 93 ASN A C 1
ATOM 690 O O . ASN A 1 93 ? -9.027 -3.183 25.855 1.00 93.50 93 ASN A O 1
ATOM 694 N N . GLY A 1 94 ? -9.032 -4.295 23.903 1.00 93.50 94 GLY A N 1
ATOM 695 C CA . GLY A 1 94 ? -10.427 -4.734 23.985 1.00 93.50 94 GLY A CA 1
ATOM 696 C C . GLY A 1 94 ? -11.444 -3.595 23.855 1.00 93.50 94 GLY A C 1
ATOM 697 O O . GLY A 1 94 ? -12.565 -3.716 24.340 1.00 93.50 94 GLY A O 1
ATOM 698 N N . THR A 1 95 ? -11.058 -2.478 23.232 1.00 94.00 95 THR A N 1
ATOM 699 C CA . THR A 1 95 ? -11.903 -1.285 23.035 1.00 94.00 95 THR A CA 1
ATOM 700 C C . THR A 1 95 ? -12.293 -1.066 21.571 1.00 94.00 95 THR A C 1
ATOM 702 O O . THR A 1 95 ? -12.820 -0.009 21.219 1.00 94.00 95 THR A O 1
ATOM 705 N N . ALA A 1 96 ? -12.003 -2.031 20.697 1.00 93.62 96 ALA A N 1
ATOM 706 C CA . ALA A 1 96 ? -12.491 -2.026 19.327 1.00 93.62 96 ALA A CA 1
ATOM 707 C C . ALA A 1 96 ? -14.018 -2.208 19.317 1.00 93.62 96 ALA A C 1
ATOM 709 O O . ALA A 1 96 ? -14.559 -3.152 19.886 1.00 93.62 96 ALA A O 1
ATOM 710 N N . SER A 1 97 ? -14.711 -1.281 18.673 1.00 93.25 97 SER A N 1
ATOM 711 C CA . SER A 1 97 ? -16.149 -1.305 18.417 1.00 93.25 97 SER A CA 1
ATOM 712 C C . SER A 1 97 ? -16.410 -0.603 17.094 1.00 93.25 97 SER A C 1
ATOM 714 O O . SER A 1 97 ? -15.530 0.103 16.598 1.00 93.25 97 SER A O 1
ATOM 716 N N . ASP A 1 98 ? -17.609 -0.746 16.533 1.00 92.19 98 ASP A N 1
ATOM 717 C CA . ASP A 1 98 ? -17.965 -0.065 15.282 1.00 92.19 98 ASP A CA 1
ATOM 718 C C . ASP A 1 98 ? -17.659 1.449 15.332 1.00 92.19 98 ASP A C 1
ATOM 720 O O . ASP A 1 98 ? -17.057 1.980 14.399 1.00 92.19 98 ASP A O 1
ATOM 724 N N . ASP A 1 99 ? -17.948 2.124 16.449 1.00 91.00 99 ASP A N 1
ATOM 725 C CA . ASP A 1 99 ? -17.696 3.565 16.626 1.00 91.00 99 ASP A CA 1
ATOM 726 C C . ASP A 1 99 ? -16.206 3.943 16.604 1.00 91.00 99 ASP A C 1
ATOM 728 O O . ASP A 1 99 ? -15.847 5.038 16.167 1.00 91.00 99 ASP A O 1
ATOM 732 N N . THR A 1 100 ? -15.324 3.060 17.080 1.00 90.38 100 THR A N 1
ATOM 733 C CA . THR A 1 100 ? -13.884 3.343 17.168 1.00 90.38 100 THR A CA 1
ATOM 734 C C . THR A 1 100 ? -13.130 2.905 15.916 1.00 90.38 100 THR A C 1
ATOM 736 O O . THR A 1 100 ? -12.174 3.570 15.515 1.00 90.38 100 THR A O 1
ATOM 739 N N . VAL A 1 101 ? -13.567 1.829 15.252 1.00 92.56 101 VAL A N 1
ATOM 740 C CA . VAL A 1 101 ? -12.854 1.246 14.102 1.00 92.56 101 VAL A CA 1
ATOM 741 C C . VAL A 1 101 ? -13.348 1.767 12.754 1.00 92.56 101 VAL A C 1
ATOM 743 O O . VAL A 1 101 ? -12.547 1.898 11.828 1.00 92.56 101 VAL A O 1
ATOM 746 N N . THR A 1 102 ? -14.631 2.119 12.620 1.00 91.12 102 THR A N 1
ATOM 747 C CA . THR A 1 102 ? -15.195 2.670 11.372 1.00 91.12 102 THR A CA 1
ATOM 748 C C . THR A 1 102 ? -14.461 3.927 10.882 1.00 91.12 102 THR A C 1
ATOM 750 O O . THR A 1 102 ? -14.079 3.959 9.712 1.00 91.12 102 THR A O 1
ATOM 753 N N . PRO A 1 103 ? -14.182 4.956 11.712 1.00 90.62 103 PRO A N 1
ATOM 754 C CA . PRO A 1 103 ? -13.464 6.138 11.226 1.00 90.62 103 PRO A CA 1
ATOM 755 C C . PRO A 1 103 ? -12.029 5.823 10.765 1.00 90.62 103 PRO A C 1
ATOM 757 O O . PRO A 1 103 ? -11.565 6.374 9.762 1.00 90.62 103 PRO A O 1
ATOM 760 N N . LEU A 1 104 ? -11.334 4.905 11.446 1.00 91.12 104 LEU A N 1
ATOM 761 C CA . LEU A 1 104 ? -9.970 4.497 11.089 1.00 91.12 104 LEU A CA 1
ATOM 762 C C . LEU A 1 104 ? -9.944 3.697 9.783 1.00 91.12 104 LEU A C 1
ATOM 764 O O . LEU A 1 104 ? -9.139 3.968 8.896 1.00 91.12 104 LEU A O 1
ATOM 768 N N . THR A 1 105 ? -10.862 2.745 9.631 1.00 92.19 105 THR A N 1
ATOM 769 C CA . THR A 1 105 ? -10.968 1.911 8.424 1.00 92.19 105 THR A CA 1
ATOM 770 C C . THR A 1 105 ? -11.453 2.714 7.218 1.00 92.19 105 THR A C 1
ATOM 772 O O . THR A 1 105 ? -10.921 2.541 6.123 1.00 92.19 105 THR A O 1
ATOM 775 N N . SER A 1 106 ? -12.352 3.683 7.409 1.00 88.50 106 SER A N 1
ATOM 776 C CA . SER A 1 106 ? -12.714 4.647 6.363 1.00 88.50 106 SER A CA 1
ATOM 777 C C . SER A 1 106 ? -11.527 5.520 5.942 1.00 88.50 106 SER A C 1
ATOM 779 O O . SER A 1 106 ? -11.379 5.814 4.755 1.00 88.50 106 SER A O 1
ATOM 781 N N . SER A 1 107 ? -10.674 5.933 6.884 1.00 88.25 107 SER A N 1
ATOM 782 C CA . SER A 1 107 ? -9.458 6.700 6.574 1.00 88.25 107 SER A CA 1
ATOM 783 C C . SER A 1 107 ? -8.451 5.853 5.795 1.00 88.25 107 SER A C 1
ATOM 785 O O . SER A 1 107 ? -7.867 6.329 4.823 1.00 88.25 107 SER A O 1
ATOM 787 N N . LEU A 1 108 ? -8.316 4.572 6.153 1.00 91.69 108 LEU A N 1
ATOM 788 C CA . LEU A 1 108 ? -7.486 3.609 5.433 1.00 91.69 108 LEU A CA 1
ATOM 789 C C . LEU A 1 108 ? -7.975 3.411 3.990 1.00 91.69 108 LEU A C 1
ATOM 791 O O . LEU A 1 108 ? -7.189 3.501 3.050 1.00 91.69 108 LEU A O 1
ATOM 795 N N . VAL A 1 109 ? -9.283 3.205 3.804 1.00 91.62 109 VAL A N 1
ATOM 796 C CA . VAL A 1 109 ? -9.919 3.117 2.478 1.00 91.62 109 VAL A CA 1
ATOM 797 C C . VAL A 1 109 ? -9.683 4.388 1.665 1.00 91.62 109 VAL A C 1
ATOM 799 O O . VAL A 1 109 ? -9.308 4.309 0.496 1.00 91.62 109 VAL A O 1
ATOM 802 N N . SER A 1 110 ? -9.833 5.561 2.281 1.00 88.12 110 SER A N 1
ATOM 803 C CA . SER A 1 110 ? -9.555 6.846 1.633 1.00 88.12 110 SER A CA 1
ATOM 804 C C . SER A 1 110 ? -8.100 6.947 1.160 1.00 88.12 110 SER A C 1
ATOM 806 O O . SER A 1 110 ? -7.856 7.283 0.003 1.00 88.12 110 SER A O 1
ATOM 808 N N . ALA A 1 111 ? -7.128 6.570 1.997 1.00 89.94 111 ALA A N 1
ATOM 809 C CA . ALA A 1 111 ? -5.714 6.566 1.622 1.00 89.94 111 ALA A CA 1
ATOM 810 C C . ALA A 1 111 ? -5.429 5.642 0.422 1.00 89.94 111 ALA A C 1
ATOM 812 O O . ALA A 1 111 ? -4.743 6.043 -0.518 1.00 89.94 111 ALA A O 1
ATOM 813 N N . MET A 1 112 ? -6.010 4.438 0.403 1.00 92.69 112 MET A N 1
ATOM 814 C CA . MET A 1 112 ? -5.863 3.494 -0.714 1.00 92.69 112 MET A CA 1
ATOM 815 C C . MET A 1 112 ? -6.520 4.000 -2.003 1.00 92.69 112 MET A C 1
ATOM 817 O O . MET A 1 112 ? -5.954 3.856 -3.088 1.00 92.69 112 MET A O 1
ATOM 821 N N . ASN A 1 113 ? -7.687 4.637 -1.900 1.00 88.94 113 ASN A N 1
ATOM 822 C CA . ASN A 1 113 ? -8.370 5.240 -3.043 1.00 88.94 113 ASN A CA 1
ATOM 823 C C . ASN A 1 113 ? -7.608 6.450 -3.598 1.00 88.94 113 ASN A C 1
ATOM 825 O O . ASN A 1 113 ? -7.542 6.623 -4.818 1.00 88.94 113 ASN A O 1
ATOM 829 N N . ASN A 1 114 ? -6.987 7.250 -2.730 1.00 88.31 114 ASN A N 1
ATOM 830 C CA . ASN A 1 114 ? -6.118 8.350 -3.138 1.00 88.31 114 ASN A CA 1
ATOM 831 C C . ASN A 1 114 ? -4.881 7.819 -3.863 1.00 88.31 114 ASN A C 1
ATOM 833 O O . ASN A 1 114 ? -4.610 8.258 -4.974 1.00 88.31 114 ASN A O 1
ATOM 837 N N . ALA A 1 115 ? -4.201 6.810 -3.308 1.00 85.81 115 ALA A N 1
ATOM 838 C CA . ALA A 1 115 ? -3.074 6.159 -3.975 1.00 85.81 115 ALA A CA 1
ATOM 839 C C . ALA A 1 115 ? -3.484 5.589 -5.343 1.00 85.81 115 ALA A C 1
ATOM 841 O O . ALA A 1 115 ? -2.819 5.836 -6.344 1.00 85.81 115 ALA A O 1
ATOM 842 N N . THR A 1 116 ? -4.629 4.904 -5.414 1.00 89.31 116 THR A N 1
ATOM 843 C CA . THR A 1 116 ? -5.181 4.376 -6.672 1.00 89.31 116 THR A CA 1
ATOM 844 C C . THR A 1 116 ? -5.414 5.485 -7.693 1.00 89.31 116 THR A C 1
ATOM 846 O O . THR A 1 116 ? -5.101 5.318 -8.870 1.00 89.31 116 THR A O 1
ATOM 849 N N . SER A 1 117 ? -5.968 6.616 -7.257 1.00 87.56 117 SER A N 1
ATOM 850 C CA . SER A 1 117 ? -6.220 7.767 -8.126 1.00 87.56 117 SER A CA 1
ATOM 851 C C . SER A 1 117 ? -4.910 8.370 -8.631 1.00 87.56 117 SER A C 1
ATOM 853 O O . SER A 1 117 ? -4.768 8.547 -9.837 1.00 87.56 117 SER A O 1
ATOM 855 N N . SER A 1 118 ? -3.918 8.554 -7.756 1.00 88.06 118 SER A N 1
ATOM 856 C CA . SER A 1 118 ? -2.587 9.036 -8.138 1.00 88.06 118 SER A CA 1
ATOM 857 C C . SER A 1 118 ? -1.897 8.113 -9.145 1.00 88.06 118 SER A C 1
ATOM 859 O O . SER A 1 118 ? -1.302 8.594 -10.103 1.00 88.06 118 SER A O 1
ATOM 861 N N . VAL A 1 119 ? -2.009 6.785 -8.990 1.00 87.50 119 VAL A N 1
ATOM 862 C CA . VAL A 1 119 ? -1.461 5.842 -9.982 1.00 87.50 119 VAL A CA 1
ATOM 863 C C . VAL A 1 119 ? -2.227 5.937 -11.305 1.00 87.50 119 VAL A C 1
ATOM 865 O O . VAL A 1 119 ? -1.610 5.921 -12.363 1.00 87.50 119 VAL A O 1
ATOM 868 N N . LYS A 1 120 ? -3.558 6.086 -11.291 1.00 85.25 120 LYS A N 1
ATOM 869 C CA . LYS A 1 120 ? -4.351 6.267 -12.525 1.00 85.25 120 LYS A CA 1
ATOM 870 C C . LYS A 1 120 ? -4.020 7.557 -13.276 1.00 85.25 120 LYS A C 1
ATOM 872 O O . LYS A 1 120 ? -4.198 7.612 -14.491 1.00 85.25 120 LYS A O 1
ATOM 877 N N . GLU A 1 121 ? -3.567 8.590 -12.573 1.00 85.88 121 GLU A N 1
ATOM 878 C CA . GLU A 1 121 ? -3.107 9.841 -13.181 1.00 85.88 121 GLU A CA 1
ATOM 879 C C . GLU A 1 121 ? -1.766 9.682 -13.916 1.00 85.88 121 GLU A C 1
ATOM 881 O O . GLU A 1 121 ? -1.422 10.512 -14.765 1.00 85.88 121 GLU A O 1
ATOM 886 N N . ILE A 1 122 ? -1.039 8.583 -13.679 1.00 83.00 122 ILE A N 1
ATOM 887 C CA . ILE A 1 122 ? 0.152 8.225 -14.447 1.00 83.00 122 ILE A CA 1
ATOM 888 C C . ILE A 1 122 ? -0.276 7.767 -15.843 1.00 83.00 122 ILE A C 1
ATOM 890 O O . ILE A 1 122 ? -0.606 6.612 -16.099 1.00 83.00 122 ILE A O 1
ATOM 894 N N . THR A 1 123 ? -0.269 8.716 -16.778 1.00 69.75 123 THR A N 1
ATOM 895 C CA . THR A 1 123 ? -0.658 8.465 -18.179 1.00 69.75 123 THR A CA 1
ATOM 896 C C . THR A 1 123 ? 0.415 7.762 -19.009 1.00 69.75 123 THR A C 1
ATOM 898 O O . THR A 1 123 ? 0.111 7.212 -20.063 1.00 69.75 123 THR A O 1
ATOM 901 N N . SER A 1 124 ? 1.671 7.813 -18.568 1.00 68.19 124 SER A N 1
ATOM 902 C CA . SER A 1 124 ? 2.801 7.135 -19.193 1.00 68.19 124 SER A CA 1
ATOM 903 C C . SER A 1 124 ? 3.916 7.046 -18.172 1.00 68.19 124 SER A C 1
ATOM 905 O O . SER A 1 124 ? 4.298 8.064 -17.593 1.00 68.19 124 SER A O 1
ATOM 907 N N . ILE A 1 125 ? 4.467 5.852 -18.008 1.00 71.50 125 ILE A N 1
ATOM 908 C CA . ILE A 1 125 ? 5.674 5.635 -17.221 1.00 71.50 125 ILE A CA 1
ATOM 909 C C . ILE A 1 125 ? 6.828 5.283 -18.170 1.00 71.50 125 ILE A C 1
ATOM 911 O O . ILE A 1 125 ? 6.598 4.757 -19.263 1.00 71.50 125 ILE A O 1
ATOM 915 N N . GLY A 1 126 ? 8.051 5.671 -17.808 1.00 70.44 126 GLY A N 1
ATOM 916 C CA . GLY A 1 126 ? 9.256 5.312 -18.559 1.00 70.44 126 GLY A CA 1
ATOM 917 C C . GLY A 1 126 ? 9.519 3.801 -18.572 1.00 70.44 126 GLY A C 1
ATOM 918 O O . GLY A 1 126 ? 8.767 3.019 -17.994 1.00 70.44 126 GLY A O 1
ATOM 919 N N . ILE A 1 127 ? 10.605 3.378 -19.227 1.00 71.25 127 ILE A N 1
ATOM 920 C CA . ILE A 1 127 ? 11.080 1.992 -19.101 1.00 71.25 127 ILE A CA 1
ATOM 921 C C . ILE A 1 127 ? 11.393 1.748 -17.624 1.00 71.25 127 ILE A C 1
ATOM 923 O O . ILE A 1 127 ? 12.250 2.430 -17.069 1.00 71.25 127 ILE A O 1
ATOM 927 N N . VAL A 1 128 ? 10.691 0.792 -17.019 1.00 79.50 128 VAL A N 1
ATOM 928 C CA . VAL A 1 128 ? 10.898 0.373 -15.632 1.00 79.50 128 VAL A CA 1
ATOM 929 C C . VAL A 1 128 ? 11.856 -0.813 -15.636 1.00 79.50 128 VAL A C 1
ATOM 931 O O . VAL A 1 128 ? 11.609 -1.815 -16.309 1.00 79.50 128 VAL A O 1
ATOM 934 N N . THR A 1 129 ? 12.953 -0.693 -14.901 1.00 81.88 129 THR A N 1
ATOM 935 C CA . THR A 1 129 ? 13.936 -1.763 -14.705 1.00 81.88 129 THR A CA 1
ATOM 936 C C . THR A 1 129 ? 13.372 -2.894 -13.842 1.00 81.88 129 THR A C 1
ATOM 938 O O . THR A 1 129 ? 12.402 -2.709 -13.107 1.00 81.88 129 THR A O 1
ATOM 941 N N . ASP A 1 130 ? 13.987 -4.076 -13.907 1.00 81.56 130 ASP A N 1
ATOM 942 C CA . ASP A 1 130 ? 13.576 -5.220 -13.080 1.00 81.56 130 ASP A CA 1
ATOM 943 C C . ASP A 1 130 ? 13.701 -4.913 -11.574 1.00 81.56 130 ASP A C 1
ATOM 945 O O . ASP A 1 130 ? 12.840 -5.310 -10.788 1.00 81.56 130 ASP A O 1
ATOM 949 N N . ASP A 1 131 ? 14.725 -4.147 -11.178 1.00 84.25 131 ASP A N 1
ATOM 950 C CA . ASP A 1 131 ? 14.941 -3.729 -9.786 1.00 84.25 131 ASP A CA 1
ATOM 951 C C . ASP A 1 131 ? 13.813 -2.806 -9.294 1.00 84.25 131 ASP A C 1
ATOM 953 O O . ASP A 1 131 ? 13.268 -3.009 -8.208 1.00 84.25 131 ASP A O 1
ATOM 957 N N . GLU A 1 132 ? 13.403 -1.830 -10.110 1.00 85.50 132 GLU A N 1
ATOM 958 C CA . GLU A 1 132 ? 12.286 -0.930 -9.797 1.00 85.50 132 GLU A CA 1
ATOM 959 C C . GLU A 1 132 ? 10.946 -1.681 -9.731 1.00 85.50 132 GLU A C 1
ATOM 961 O O . GLU A 1 132 ? 10.133 -1.425 -8.841 1.00 85.50 132 GLU A O 1
ATOM 966 N N . GLN A 1 133 ? 10.716 -2.643 -10.634 1.00 82.50 133 GLN A N 1
ATOM 967 C CA . GLN A 1 133 ? 9.532 -3.509 -10.579 1.00 82.50 133 GLN A CA 1
ATOM 968 C C . GLN A 1 133 ? 9.505 -4.331 -9.286 1.00 82.50 133 GLN A C 1
ATOM 970 O O . GLN A 1 133 ? 8.459 -4.409 -8.636 1.00 82.50 133 GLN A O 1
ATOM 975 N N . SER A 1 134 ? 10.647 -4.904 -8.887 1.00 86.94 134 SER A N 1
ATOM 976 C CA . SER A 1 134 ? 10.768 -5.639 -7.624 1.00 86.94 134 SER A CA 1
ATOM 977 C C . SER A 1 134 ? 10.490 -4.729 -6.434 1.00 86.94 134 SER A C 1
ATOM 979 O O . SER A 1 134 ? 9.701 -5.092 -5.570 1.00 86.94 134 SER A O 1
ATOM 981 N N . GLN A 1 135 ? 11.061 -3.522 -6.409 1.00 89.81 135 GLN A N 1
ATOM 982 C CA . GLN A 1 135 ? 10.854 -2.569 -5.320 1.00 89.81 135 GLN A CA 1
ATOM 983 C C . GLN A 1 135 ? 9.380 -2.161 -5.177 1.00 89.81 135 GLN A C 1
ATOM 985 O O . GLN A 1 135 ? 8.852 -2.146 -4.064 1.00 89.81 135 GLN A O 1
ATOM 990 N N . ILE A 1 136 ? 8.697 -1.862 -6.288 1.00 90.56 136 ILE A N 1
ATOM 991 C CA . ILE A 1 136 ? 7.257 -1.561 -6.299 1.00 90.56 136 ILE A CA 1
ATOM 992 C C . ILE A 1 136 ? 6.461 -2.759 -5.764 1.00 90.56 136 ILE A C 1
ATOM 994 O O . ILE A 1 136 ? 5.577 -2.590 -4.919 1.00 90.56 136 ILE A O 1
ATOM 998 N N . GLY A 1 137 ? 6.783 -3.967 -6.235 1.00 87.69 137 GLY A N 1
ATOM 999 C CA . GLY A 1 137 ? 6.135 -5.206 -5.810 1.00 87.69 137 GLY A CA 1
ATOM 1000 C C . GLY A 1 137 ? 6.324 -5.499 -4.321 1.00 87.69 137 GLY A C 1
ATOM 1001 O O . GLY A 1 137 ? 5.351 -5.794 -3.628 1.00 87.69 137 GLY A O 1
ATOM 1002 N N . ASP A 1 138 ? 7.548 -5.363 -3.815 1.00 91.94 138 ASP A N 1
ATOM 1003 C CA . ASP A 1 138 ? 7.903 -5.602 -2.415 1.00 91.94 138 ASP A CA 1
ATOM 1004 C C . ASP A 1 138 ? 7.227 -4.590 -1.485 1.00 91.94 138 ASP A C 1
ATOM 1006 O O . ASP A 1 138 ? 6.645 -4.972 -0.463 1.00 91.94 138 ASP A O 1
ATOM 1010 N N . LEU A 1 139 ? 7.232 -3.305 -1.858 1.00 93.19 139 LEU A N 1
ATOM 1011 C CA . LEU A 1 139 ? 6.575 -2.248 -1.091 1.00 93.19 139 LEU A CA 1
ATOM 1012 C C . LEU A 1 139 ? 5.060 -2.469 -1.030 1.00 93.19 139 LEU A C 1
ATOM 1014 O O . LEU A 1 139 ? 4.477 -2.452 0.057 1.00 93.19 139 LEU A O 1
ATOM 1018 N N . LEU A 1 140 ? 4.424 -2.744 -2.174 1.00 92.12 140 LEU A N 1
ATOM 1019 C CA . LEU A 1 140 ? 2.995 -3.043 -2.231 1.00 92.12 140 LEU A CA 1
ATOM 1020 C C . LEU A 1 140 ? 2.652 -4.300 -1.424 1.00 92.12 140 LEU A C 1
ATOM 1022 O O . LEU A 1 140 ? 1.702 -4.281 -0.646 1.00 92.12 140 LEU A O 1
ATOM 1026 N N . SER A 1 141 ? 3.426 -5.376 -1.576 1.00 90.75 141 SER A N 1
ATOM 1027 C CA . SER A 1 141 ? 3.231 -6.642 -0.858 1.00 90.75 141 SER A CA 1
ATOM 1028 C C . SER A 1 141 ? 3.311 -6.455 0.658 1.00 90.75 141 SER A C 1
ATOM 1030 O O . SER A 1 141 ? 2.463 -6.960 1.396 1.00 90.75 141 SER A O 1
ATOM 1032 N N . SER A 1 142 ? 4.283 -5.667 1.126 1.00 92.75 142 SER A N 1
ATOM 1033 C CA . SER A 1 142 ? 4.435 -5.324 2.540 1.00 92.75 142 SER A CA 1
ATOM 1034 C C . SER A 1 142 ? 3.220 -4.558 3.077 1.00 92.75 142 SER A C 1
ATOM 1036 O O . SER A 1 142 ? 2.630 -4.961 4.080 1.00 92.75 142 SER A O 1
ATOM 1038 N N . ILE A 1 143 ? 2.774 -3.508 2.372 1.00 90.56 143 ILE A N 1
ATOM 1039 C CA . ILE A 1 143 ? 1.567 -2.742 2.736 1.00 90.56 143 ILE A CA 1
ATOM 1040 C C . ILE A 1 143 ? 0.338 -3.658 2.772 1.00 90.56 143 ILE A C 1
ATOM 1042 O O . ILE A 1 143 ? -0.421 -3.646 3.741 1.00 90.56 143 ILE A O 1
ATOM 1046 N N . VAL A 1 144 ? 0.154 -4.479 1.734 1.00 90.00 144 VAL A N 1
ATOM 1047 C CA . VAL A 1 144 ? -0.972 -5.412 1.611 1.00 90.00 144 VAL A CA 1
ATOM 1048 C C . VAL A 1 144 ? -1.019 -6.363 2.799 1.00 90.00 144 VAL A C 1
ATOM 1050 O O . VAL A 1 144 ? -2.066 -6.530 3.426 1.00 90.00 144 VAL A O 1
ATOM 1053 N N . LYS A 1 145 ? 0.122 -6.963 3.136 1.00 91.00 145 LYS A N 1
ATOM 1054 C CA . LYS A 1 145 ? 0.234 -7.907 4.242 1.00 91.00 145 LYS A CA 1
ATOM 1055 C C . LYS A 1 145 ? -0.102 -7.260 5.583 1.00 91.00 145 LYS A C 1
ATOM 1057 O O . LYS A 1 145 ? -0.850 -7.858 6.361 1.00 91.00 145 LYS A O 1
ATOM 1062 N N . ASP A 1 146 ? 0.428 -6.070 5.847 1.00 92.50 146 ASP A N 1
ATOM 1063 C CA . ASP A 1 146 ? 0.198 -5.365 7.109 1.00 92.50 146 ASP A CA 1
ATOM 1064 C C . ASP A 1 146 ? -1.279 -4.983 7.254 1.00 92.50 146 ASP A C 1
ATOM 1066 O O . ASP A 1 146 ? -1.899 -5.294 8.272 1.00 92.50 146 ASP A O 1
ATOM 1070 N N . VAL A 1 147 ? -1.883 -4.425 6.198 1.00 91.69 147 VAL A N 1
ATOM 1071 C CA . VAL A 1 147 ? -3.314 -4.093 6.178 1.00 91.69 147 VAL A CA 1
ATOM 1072 C C . VAL A 1 147 ? -4.172 -5.333 6.413 1.00 91.69 147 VAL A C 1
ATOM 1074 O O . VAL A 1 147 ? -5.037 -5.318 7.287 1.00 91.69 147 VAL A O 1
ATOM 1077 N N . MET A 1 148 ? -3.938 -6.422 5.674 1.00 91.12 148 MET A N 1
ATOM 1078 C CA . MET A 1 148 ? -4.719 -7.653 5.833 1.00 91.12 148 MET A CA 1
ATOM 1079 C C . MET A 1 148 ? -4.611 -8.209 7.251 1.00 91.12 148 MET A C 1
ATOM 1081 O O . MET A 1 148 ? -5.629 -8.554 7.845 1.00 91.12 148 MET A O 1
ATOM 1085 N N . THR A 1 149 ? -3.399 -8.238 7.807 1.00 91.38 149 THR A N 1
ATOM 1086 C CA . THR A 1 149 ? -3.143 -8.750 9.159 1.00 91.38 149 THR A CA 1
ATOM 1087 C C . THR A 1 149 ? -3.876 -7.923 10.215 1.00 91.38 149 THR A C 1
ATOM 1089 O O . THR A 1 149 ? -4.529 -8.481 11.096 1.00 91.38 149 THR A O 1
ATOM 1092 N N . THR A 1 150 ? -3.800 -6.593 10.127 1.00 92.44 150 THR A N 1
ATOM 1093 C CA . THR A 1 150 ? -4.472 -5.700 11.077 1.00 92.44 150 THR A CA 1
ATOM 1094 C C . THR A 1 150 ? -5.988 -5.736 10.933 1.00 92.44 150 THR A C 1
ATOM 1096 O O . THR A 1 150 ? -6.691 -5.705 11.935 1.00 92.44 150 THR A O 1
ATOM 1099 N N . ILE A 1 151 ? -6.521 -5.815 9.714 1.00 93.12 151 ILE A N 1
ATOM 1100 C CA . ILE A 1 151 ? -7.971 -5.906 9.531 1.00 93.12 151 ILE A CA 1
ATOM 1101 C C . ILE A 1 151 ? -8.491 -7.255 10.019 1.00 93.12 151 ILE A C 1
ATOM 1103 O O . ILE A 1 151 ? -9.495 -7.283 10.720 1.00 93.12 151 ILE A O 1
ATOM 1107 N N . ASP A 1 152 ? -7.800 -8.363 9.748 1.00 90.94 152 ASP A N 1
ATOM 1108 C CA . ASP A 1 152 ? -8.223 -9.680 10.233 1.00 90.94 152 ASP A CA 1
ATOM 1109 C C . ASP A 1 152 ? -8.208 -9.796 11.765 1.00 90.94 152 ASP A C 1
ATOM 1111 O O . ASP A 1 152 ? -8.997 -10.568 12.316 1.00 90.94 152 ASP A O 1
ATOM 1115 N N . SER A 1 153 ? -7.392 -9.004 12.473 1.00 91.81 153 SER A N 1
ATOM 1116 C CA . SER A 1 153 ? -7.412 -8.984 13.941 1.00 91.81 153 SER A CA 1
ATOM 1117 C C . SER A 1 153 ? -8.718 -8.420 14.515 1.00 91.81 153 SER A C 1
ATOM 1119 O O . SER A 1 153 ? -9.096 -8.780 15.626 1.00 91.81 153 SER A O 1
ATOM 1121 N N . LEU A 1 154 ? -9.486 -7.632 13.752 1.00 91.75 154 LEU A N 1
ATOM 1122 C CA . LEU A 1 154 ? -10.811 -7.162 14.177 1.00 91.75 154 LEU A CA 1
ATOM 1123 C C . LEU A 1 154 ? -11.822 -8.304 14.340 1.00 91.75 154 LEU A C 1
ATOM 1125 O O . LEU A 1 154 ? -12.742 -8.186 15.147 1.00 91.75 154 LEU A O 1
ATOM 1129 N N . ASN A 1 155 ? -11.630 -9.431 13.644 1.00 89.75 155 ASN A N 1
ATOM 1130 C CA . ASN A 1 155 ? -12.508 -10.600 13.740 1.00 89.75 155 ASN A CA 1
ATOM 1131 C C . ASN A 1 155 ? -12.522 -11.235 15.141 1.00 89.75 155 ASN A C 1
ATOM 1133 O O . ASN A 1 155 ? -13.387 -12.051 15.446 1.00 89.75 155 ASN A O 1
ATOM 1137 N N . THR A 1 156 ? -11.560 -10.897 16.004 1.00 84.06 156 THR A N 1
ATOM 1138 C CA . THR A 1 156 ? -11.527 -11.391 17.386 1.00 84.06 156 THR A CA 1
ATOM 1139 C C . THR A 1 156 ? -12.426 -10.587 18.325 1.00 84.06 156 THR A C 1
ATOM 1141 O O . THR A 1 156 ? -12.455 -10.878 19.519 1.00 84.06 156 THR A O 1
ATOM 1144 N N . THR A 1 157 ? -13.124 -9.563 17.823 1.00 84.75 157 THR A N 1
ATOM 1145 C CA . THR A 1 157 ? -13.878 -8.613 18.646 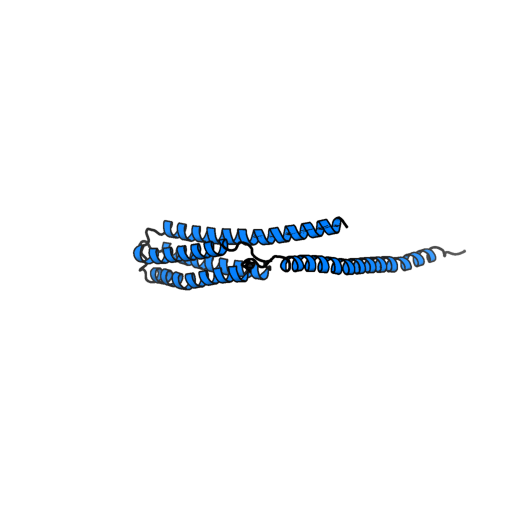1.00 84.75 157 THR A CA 1
ATOM 1146 C C . THR A 1 157 ? -15.366 -8.634 18.303 1.00 84.75 157 THR A C 1
ATOM 1148 O O . THR A 1 157 ? -15.784 -8.092 17.285 1.00 84.75 157 THR A O 1
ATOM 1151 N N . GLU A 1 158 ? -16.196 -9.192 19.190 1.00 86.81 158 GLU A N 1
ATOM 1152 C CA . GLU A 1 158 ? -17.657 -9.280 18.986 1.00 86.81 158 GLU A CA 1
ATOM 1153 C C . GLU A 1 158 ? -18.356 -7.908 18.903 1.00 86.81 158 GLU A C 1
ATOM 1155 O O . GLU A 1 158 ? -19.434 -7.793 18.326 1.00 86.81 158 GLU A O 1
ATOM 1160 N N . ALA A 1 159 ? -17.740 -6.855 19.455 1.00 89.88 159 ALA A N 1
ATOM 1161 C CA . ALA A 1 159 ? -18.264 -5.487 19.430 1.00 89.88 159 ALA A CA 1
ATOM 1162 C C . ALA A 1 159 ? -18.105 -4.774 18.069 1.00 89.88 159 ALA A C 1
ATOM 1164 O O . ALA A 1 159 ? -18.609 -3.662 17.903 1.00 89.88 159 ALA A O 1
AT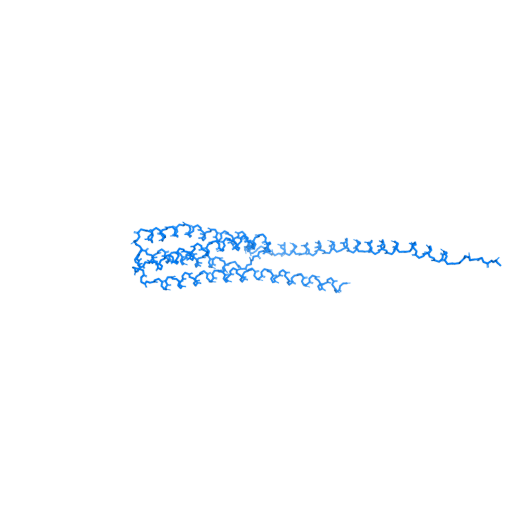OM 1165 N N . VAL A 1 160 ? -17.410 -5.387 17.103 1.00 92.88 160 VAL A N 1
ATOM 1166 C CA . VAL A 1 160 ? -17.284 -4.889 15.725 1.00 92.88 160 VAL A CA 1
ATOM 1167 C C . VAL A 1 160 ? -18.261 -5.658 14.840 1.00 92.88 160 VAL A C 1
ATOM 1169 O O . VAL A 1 160 ? -17.912 -6.639 14.181 1.00 92.88 160 VAL A O 1
ATOM 1172 N N . THR A 1 161 ? -19.522 -5.229 14.829 1.00 93.56 161 THR A N 1
ATOM 1173 C CA . THR A 1 161 ? -20.575 -5.919 14.069 1.00 93.56 161 THR A CA 1
ATOM 1174 C C . THR A 1 161 ? -20.451 -5.690 12.561 1.00 93.56 161 THR A C 1
ATOM 1176 O O . THR A 1 161 ? -20.937 -6.489 11.759 1.00 93.56 161 THR A O 1
ATOM 1179 N N . THR A 1 162 ? -19.735 -4.637 12.158 1.00 92.94 162 THR A N 1
ATOM 1180 C CA . THR A 1 162 ? -19.518 -4.244 10.758 1.00 92.94 162 THR A CA 1
ATOM 1181 C C . THR A 1 162 ? -18.291 -4.887 10.105 1.00 92.94 162 THR A C 1
ATOM 1183 O O . THR A 1 162 ? -17.956 -4.557 8.965 1.00 92.94 162 THR A O 1
ATOM 1186 N N . PHE A 1 163 ? -17.634 -5.845 10.773 1.00 92.50 163 PHE A N 1
ATOM 1187 C CA . PHE A 1 163 ? -16.381 -6.453 10.307 1.00 92.50 163 PHE A CA 1
ATOM 1188 C C . PHE A 1 163 ? -16.442 -6.967 8.858 1.00 92.50 163 PHE A C 1
ATOM 1190 O O . PHE A 1 163 ? -15.527 -6.717 8.075 1.00 92.50 163 PHE A O 1
ATOM 1197 N N . SER A 1 164 ? -17.533 -7.636 8.466 1.00 92.75 164 SER A N 1
ATOM 1198 C CA . SER A 1 164 ? -17.692 -8.148 7.095 1.00 92.75 164 SER A CA 1
ATOM 1199 C C . SER A 1 164 ? -17.673 -7.033 6.043 1.00 92.75 164 SER A C 1
ATOM 1201 O O . SER A 1 164 ? -17.108 -7.217 4.962 1.00 92.75 164 SER A O 1
ATOM 1203 N N . THR A 1 165 ? -18.287 -5.888 6.347 1.00 93.88 165 THR A N 1
ATOM 1204 C CA . THR A 1 165 ? -18.312 -4.718 5.461 1.00 93.88 165 THR A CA 1
ATOM 1205 C C . THR A 1 165 ? -16.928 -4.088 5.393 1.00 93.88 165 THR A C 1
ATOM 1207 O O . THR A 1 165 ? -16.382 -3.956 4.304 1.00 93.88 165 THR A O 1
ATOM 1210 N N . ILE A 1 166 ? -16.307 -3.830 6.550 1.00 91.81 166 ILE A N 1
ATOM 1211 C CA . ILE A 1 166 ? -14.941 -3.290 6.650 1.00 91.81 166 ILE A CA 1
ATOM 1212 C C . ILE A 1 166 ? -13.960 -4.131 5.832 1.00 91.81 166 ILE A C 1
ATOM 1214 O O . ILE A 1 166 ? -13.205 -3.603 5.017 1.00 91.81 166 ILE A O 1
ATOM 1218 N N . LYS A 1 167 ? -13.984 -5.454 6.022 1.00 91.88 167 LYS A N 1
ATOM 1219 C CA . LYS A 1 167 ? -13.109 -6.383 5.307 1.00 91.88 167 LYS A CA 1
ATOM 1220 C C . LYS A 1 167 ? -13.312 -6.288 3.797 1.00 91.88 167 LYS A C 1
ATOM 1222 O O . LYS A 1 167 ? -12.338 -6.222 3.054 1.00 91.88 167 LYS A O 1
ATOM 1227 N N . THR A 1 168 ? -14.564 -6.239 3.351 1.00 93.25 168 THR A N 1
ATOM 1228 C CA . THR A 1 168 ? -14.902 -6.119 1.928 1.00 93.25 168 THR A CA 1
ATOM 1229 C C . THR A 1 168 ? -14.411 -4.796 1.340 1.00 93.25 168 THR A C 1
ATOM 1231 O O . THR A 1 168 ? -13.789 -4.804 0.277 1.00 93.25 168 THR A O 1
ATOM 1234 N N . ASP A 1 169 ? -14.631 -3.678 2.029 1.00 91.69 169 ASP A N 1
ATOM 1235 C CA . ASP A 1 169 ? -14.279 -2.341 1.543 1.00 91.69 169 ASP A CA 1
ATOM 1236 C C . ASP A 1 169 ? -12.764 -2.145 1.453 1.00 91.69 169 ASP A C 1
ATOM 1238 O O . ASP A 1 169 ? -12.245 -1.677 0.432 1.00 91.69 169 ASP A O 1
ATOM 1242 N N . VAL A 1 170 ? -12.034 -2.562 2.494 1.00 91.25 170 VAL A N 1
ATOM 1243 C CA . VAL A 1 170 ? -10.568 -2.514 2.509 1.00 91.25 170 VAL A CA 1
ATOM 1244 C C . VAL A 1 170 ? -10.012 -3.388 1.388 1.00 91.25 170 VAL A C 1
ATOM 1246 O O . VAL A 1 170 ? -9.206 -2.917 0.586 1.00 91.25 170 VAL A O 1
ATOM 1249 N N . TYR A 1 171 ? -10.458 -4.643 1.286 1.00 88.50 171 TYR A N 1
ATOM 1250 C CA . TYR A 1 171 ? -9.899 -5.584 0.313 1.00 88.50 171 TYR A CA 1
ATOM 1251 C C . TYR A 1 171 ? -10.223 -5.180 -1.124 1.00 88.50 171 TYR A C 1
ATOM 1253 O O . TYR A 1 171 ? -9.376 -5.318 -2.003 1.00 88.50 171 TYR A O 1
ATOM 1261 N N . SER A 1 172 ? -11.418 -4.638 -1.367 1.00 89.94 172 SER A N 1
ATOM 1262 C CA . SER A 1 172 ? -11.793 -4.118 -2.684 1.00 89.94 172 SER A CA 1
ATOM 1263 C C . SER A 1 172 ? -10.908 -2.937 -3.078 1.00 89.94 172 SER A C 1
ATOM 1265 O O . SER A 1 172 ? -10.389 -2.906 -4.191 1.00 89.94 172 SER A O 1
ATOM 1267 N N . SER A 1 173 ? -10.668 -2.001 -2.156 1.00 86.38 173 SER A N 1
ATOM 1268 C CA . SER A 1 173 ? -9.809 -0.834 -2.399 1.00 86.38 173 SER A CA 1
ATOM 1269 C C . SER A 1 173 ? -8.355 -1.238 -2.677 1.00 86.38 173 SER A C 1
ATOM 1271 O O . SER A 1 173 ? -7.731 -0.713 -3.598 1.00 86.38 173 SER A O 1
ATOM 1273 N N . MET A 1 174 ? -7.830 -2.229 -1.948 1.00 86.19 174 MET A N 1
ATOM 1274 C CA . MET A 1 174 ? -6.510 -2.809 -2.227 1.00 86.19 174 MET A CA 1
ATOM 1275 C C . MET A 1 174 ? -6.465 -3.513 -3.580 1.00 86.19 174 MET A C 1
ATOM 1277 O O . MET A 1 174 ? -5.526 -3.313 -4.344 1.00 86.19 174 MET A O 1
ATOM 1281 N N . GLY A 1 175 ? -7.486 -4.313 -3.897 1.00 80.62 175 GLY A N 1
ATOM 1282 C CA . GLY A 1 175 ? -7.584 -5.012 -5.176 1.00 80.62 175 GLY A CA 1
ATOM 1283 C C . GLY A 1 175 ? -7.590 -4.047 -6.362 1.00 80.62 175 GLY A C 1
ATOM 1284 O O . GLY A 1 175 ? -6.941 -4.315 -7.372 1.00 80.62 175 GLY A O 1
ATOM 1285 N N . LEU A 1 176 ? -8.253 -2.894 -6.224 1.00 87.50 176 LEU A N 1
ATOM 1286 C CA . LEU A 1 176 ? -8.212 -1.824 -7.221 1.00 87.50 176 LEU A CA 1
ATOM 1287 C C . LEU A 1 176 ? -6.804 -1.242 -7.378 1.00 87.50 176 LEU A C 1
ATOM 1289 O O . LEU A 1 176 ? -6.339 -1.117 -8.510 1.00 87.50 176 LEU A O 1
ATOM 1293 N N . LEU A 1 177 ? -6.117 -0.921 -6.277 1.00 86.00 177 LEU A N 1
ATOM 1294 C CA . LEU A 1 177 ? -4.748 -0.404 -6.321 1.00 86.00 177 LEU A CA 1
ATOM 1295 C C . LEU A 1 177 ? -3.796 -1.396 -7.005 1.00 86.00 177 LEU A C 1
ATOM 1297 O O . LEU A 1 177 ? -3.094 -1.029 -7.947 1.00 86.00 177 LEU A O 1
ATOM 1301 N N . SER A 1 178 ? -3.806 -2.658 -6.567 1.00 84.69 178 SER A N 1
ATOM 1302 C CA . SER A 1 178 ? -2.968 -3.716 -7.138 1.00 84.69 178 SER A CA 1
ATOM 1303 C C . SER A 1 178 ? -3.275 -3.954 -8.616 1.00 84.69 178 SER A C 1
ATOM 1305 O O . SER A 1 178 ? -2.353 -4.103 -9.412 1.00 84.69 178 SER A O 1
ATOM 1307 N N . GLY A 1 179 ? -4.554 -3.944 -9.004 1.00 85.38 179 GLY A N 1
ATOM 1308 C CA . GLY A 1 179 ? -4.962 -4.105 -10.399 1.00 85.38 179 GLY A CA 1
ATOM 1309 C C . GLY A 1 179 ? -4.505 -2.950 -11.292 1.00 85.38 179 GLY A C 1
ATOM 1310 O O . GLY A 1 179 ? -4.034 -3.183 -12.402 1.00 85.38 179 GLY A O 1
ATOM 1311 N N . VAL A 1 180 ? -4.594 -1.707 -10.807 1.00 85.12 180 VAL A N 1
ATOM 1312 C CA . VAL A 1 180 ? -4.108 -0.531 -11.546 1.00 85.12 180 VAL A CA 1
ATOM 1313 C C . VAL A 1 180 ? -2.587 -0.573 -11.705 1.00 85.12 180 VAL A C 1
ATOM 1315 O O . VAL A 1 180 ? -2.091 -0.310 -12.797 1.00 85.12 180 VAL A O 1
ATOM 1318 N N . LEU A 1 181 ? -1.847 -0.933 -10.653 1.00 84.38 181 LEU A N 1
ATOM 1319 C CA . LEU A 1 181 ? -0.389 -1.070 -10.723 1.00 84.38 181 LEU A CA 1
ATOM 1320 C C . LEU A 1 181 ? 0.034 -2.178 -11.693 1.00 84.38 181 LEU A C 1
ATOM 1322 O O . LEU A 1 181 ? 0.929 -1.963 -12.504 1.00 84.38 181 LEU A O 1
ATOM 1326 N N . ALA A 1 182 ? -0.644 -3.328 -11.665 1.00 85.69 182 ALA A N 1
ATOM 1327 C CA . ALA A 1 182 ? -0.388 -4.416 -12.605 1.00 85.69 182 ALA A CA 1
ATOM 1328 C C . ALA A 1 182 ? -0.623 -3.976 -14.060 1.00 85.69 182 ALA A C 1
ATOM 1330 O O . ALA A 1 182 ? 0.241 -4.179 -14.909 1.00 85.69 182 ALA A O 1
ATOM 1331 N N . ALA A 1 183 ? -1.741 -3.294 -14.333 1.00 84.06 183 ALA A N 1
ATOM 1332 C CA . ALA A 1 183 ? -2.039 -2.765 -15.664 1.00 84.06 183 ALA A CA 1
ATOM 1333 C C . ALA A 1 183 ? -1.002 -1.727 -16.131 1.00 84.06 183 ALA A C 1
ATOM 1335 O O . ALA A 1 183 ? -0.643 -1.698 -17.310 1.00 84.06 183 ALA A O 1
ATOM 1336 N N . LEU A 1 184 ? -0.500 -0.888 -15.216 1.00 82.19 184 LEU A N 1
ATOM 1337 C CA . LEU A 1 184 ? 0.556 0.078 -15.518 1.00 82.19 184 LEU A CA 1
ATOM 1338 C C . LEU A 1 184 ? 1.864 -0.627 -15.909 1.00 82.19 184 LEU A C 1
ATOM 1340 O O . LEU A 1 184 ? 2.482 -0.239 -16.896 1.00 82.19 184 LEU A O 1
ATOM 1344 N N . VAL A 1 185 ? 2.264 -1.679 -15.189 1.00 79.00 185 VAL A N 1
ATOM 1345 C CA . VAL A 1 185 ? 3.476 -2.457 -15.502 1.00 79.00 185 VAL A CA 1
ATOM 1346 C C . VAL A 1 185 ? 3.329 -3.214 -16.826 1.00 79.00 185 VAL A C 1
ATOM 1348 O O . VAL A 1 185 ? 4.230 -3.164 -17.665 1.00 79.00 185 VAL A O 1
ATOM 1351 N N . GLU A 1 186 ? 2.184 -3.857 -17.070 1.00 79.75 186 GLU A N 1
ATOM 1352 C CA . GLU A 1 186 ? 1.912 -4.554 -18.335 1.00 79.75 186 GLU A CA 1
ATOM 1353 C C . GLU A 1 186 ? 1.987 -3.618 -19.548 1.00 79.75 186 GLU A C 1
ATOM 1355 O O . GLU A 1 186 ? 2.512 -4.008 -20.593 1.00 79.75 186 GLU A O 1
ATOM 1360 N N . LEU A 1 187 ? 1.524 -2.370 -19.413 1.00 77.94 187 LEU A N 1
ATOM 1361 C CA . LEU A 1 187 ? 1.616 -1.370 -20.478 1.00 77.94 187 LEU A CA 1
ATOM 1362 C C . LEU A 1 187 ? 3.075 -1.078 -20.866 1.00 77.94 187 LEU A C 1
ATOM 1364 O O . LEU A 1 187 ? 3.387 -0.977 -22.054 1.00 77.94 187 LEU A O 1
ATOM 1368 N N . VAL A 1 188 ? 3.972 -0.968 -19.881 1.00 72.62 188 VAL A N 1
ATOM 1369 C CA . VAL A 1 188 ? 5.405 -0.707 -20.108 1.00 72.62 188 VAL A CA 1
ATOM 1370 C C . VAL A 1 188 ? 6.068 -1.884 -20.788 1.00 72.62 188 VAL A C 1
ATOM 1372 O O . VAL A 1 188 ? 6.727 -1.719 -21.814 1.00 72.62 188 VAL A O 1
ATOM 1375 N N . VAL A 1 189 ? 5.877 -3.078 -20.227 1.00 72.62 189 VAL A N 1
ATOM 1376 C CA . VAL A 1 189 ? 6.479 -4.307 -20.745 1.00 72.62 189 VAL A CA 1
ATOM 1377 C C . VAL A 1 189 ? 5.975 -4.577 -22.165 1.00 72.62 189 VAL A C 1
ATOM 1379 O O . VAL A 1 189 ? 6.770 -4.888 -23.053 1.00 72.62 189 VAL A O 1
ATOM 1382 N N . GLY A 1 190 ? 4.679 -4.369 -22.417 1.00 72.69 190 GLY A N 1
ATOM 1383 C CA . GLY A 1 190 ? 4.079 -4.495 -23.742 1.00 72.69 190 GLY A CA 1
ATOM 1384 C C . GLY A 1 190 ? 4.647 -3.503 -24.761 1.00 72.69 190 GLY A C 1
ATOM 1385 O O . GLY A 1 190 ? 4.947 -3.891 -25.892 1.00 72.69 190 GLY A O 1
ATOM 1386 N N . LEU A 1 191 ? 4.854 -2.239 -24.372 1.00 72.19 191 LEU A N 1
ATOM 1387 C CA . LEU A 1 191 ? 5.450 -1.230 -25.252 1.00 72.19 191 LEU A CA 1
ATOM 1388 C C . LEU A 1 191 ? 6.913 -1.551 -25.585 1.00 72.19 191 LEU A C 1
ATOM 1390 O O . LEU A 1 191 ? 7.311 -1.448 -26.746 1.00 72.19 191 LEU A O 1
ATOM 1394 N N . VAL A 1 192 ? 7.708 -1.970 -24.596 1.00 70.06 192 VAL A N 1
ATOM 1395 C CA . VAL A 1 192 ? 9.100 -2.398 -24.813 1.00 70.06 192 VAL A CA 1
ATOM 1396 C C . VAL A 1 192 ? 9.148 -3.606 -25.748 1.00 70.06 192 VAL A C 1
ATOM 1398 O O . VAL A 1 192 ? 9.942 -3.610 -26.688 1.00 70.06 192 VAL A O 1
ATOM 1401 N N . GLY A 1 193 ? 8.259 -4.586 -25.556 1.00 71.94 193 GLY A N 1
ATOM 1402 C CA . GLY A 1 193 ? 8.121 -5.738 -26.448 1.00 71.94 193 GLY A CA 1
ATOM 1403 C C . GLY A 1 193 ? 7.836 -5.329 -27.894 1.00 71.94 193 GLY A C 1
ATOM 1404 O O . GLY A 1 193 ? 8.547 -5.752 -28.801 1.00 71.94 193 GLY A O 1
ATOM 1405 N N . LEU A 1 194 ? 6.875 -4.422 -28.109 1.00 72.81 194 LEU A N 1
ATOM 1406 C CA . LEU A 1 194 ? 6.546 -3.910 -29.443 1.00 72.81 194 LEU A CA 1
ATOM 1407 C C . LEU A 1 194 ? 7.743 -3.219 -30.113 1.00 72.81 194 LEU A C 1
ATOM 1409 O O . LEU A 1 194 ? 7.977 -3.396 -31.309 1.00 72.81 194 LEU A O 1
ATOM 1413 N N . ILE A 1 195 ? 8.501 -2.424 -29.353 1.00 70.56 195 ILE A N 1
ATOM 1414 C CA . ILE A 1 195 ? 9.691 -1.736 -29.866 1.00 70.56 195 ILE A CA 1
ATOM 1415 C C . ILE A 1 195 ? 10.767 -2.755 -30.257 1.00 70.56 195 ILE A C 1
ATOM 1417 O O . ILE A 1 195 ? 11.367 -2.623 -31.323 1.00 70.56 195 ILE A O 1
ATOM 1421 N N . LEU A 1 196 ? 11.001 -3.781 -29.436 1.00 73.25 196 LEU A N 1
ATOM 1422 C CA . LEU A 1 196 ? 11.966 -4.838 -29.741 1.00 73.25 196 LEU A CA 1
ATOM 1423 C C . LEU A 1 196 ? 11.558 -5.638 -30.983 1.00 73.25 196 LEU A C 1
ATOM 1425 O O . LEU A 1 196 ? 12.392 -5.833 -31.867 1.00 73.25 196 LEU A O 1
ATOM 1429 N N . ASP A 1 197 ? 10.288 -6.025 -31.099 1.00 77.56 197 ASP A N 1
ATOM 1430 C CA . ASP A 1 197 ? 9.761 -6.732 -32.270 1.00 77.56 197 ASP A CA 1
ATOM 1431 C C . ASP A 1 197 ? 9.903 -5.894 -33.545 1.00 77.56 197 ASP A C 1
ATOM 1433 O O . ASP A 1 197 ? 10.325 -6.398 -34.589 1.00 77.56 197 ASP A O 1
ATOM 1437 N N . LEU A 1 198 ? 9.619 -4.590 -33.459 1.00 72.69 198 LEU A N 1
ATOM 1438 C CA . LEU A 1 198 ? 9.799 -3.669 -34.576 1.00 72.69 198 LEU A CA 1
ATOM 1439 C C . LEU A 1 198 ? 11.273 -3.570 -34.990 1.00 72.69 198 LEU A C 1
ATOM 1441 O O . LEU A 1 198 ? 11.581 -3.627 -36.181 1.00 72.69 198 LEU A O 1
ATOM 1445 N N . LEU A 1 199 ? 12.192 -3.452 -34.029 1.00 72.81 199 LEU A N 1
ATOM 1446 C CA . LEU A 1 199 ? 13.628 -3.395 -34.305 1.00 72.81 199 LEU A CA 1
ATOM 1447 C C . LEU A 1 199 ? 14.133 -4.690 -34.949 1.00 72.81 199 LEU A C 1
ATOM 1449 O O . LEU A 1 199 ? 14.858 -4.631 -35.943 1.00 72.81 199 LEU A O 1
ATOM 1453 N N . VAL A 1 200 ? 13.716 -5.852 -34.438 1.00 81.88 200 VAL A N 1
ATOM 1454 C CA . VAL A 1 200 ? 14.044 -7.158 -35.028 1.00 81.88 200 VAL A CA 1
ATOM 1455 C C . VAL A 1 200 ? 13.490 -7.260 -36.448 1.00 81.88 200 VAL A C 1
ATOM 1457 O O . VAL A 1 200 ? 14.210 -7.676 -37.354 1.00 81.88 200 VAL A O 1
ATOM 1460 N N . SER A 1 201 ? 12.248 -6.824 -36.673 1.00 77.88 201 SER A N 1
ATOM 1461 C CA . SER A 1 201 ? 11.630 -6.833 -38.000 1.00 77.88 201 SER A CA 1
ATOM 1462 C C . SER A 1 201 ? 12.356 -5.926 -38.996 1.00 77.88 201 SER A C 1
ATOM 1464 O O . SER A 1 201 ? 12.485 -6.299 -40.159 1.00 77.88 201 SER A O 1
ATOM 1466 N N . ILE A 1 202 ? 12.826 -4.749 -38.571 1.00 80.06 202 ILE A N 1
ATOM 1467 C CA . ILE A 1 202 ? 13.599 -3.837 -39.427 1.00 80.06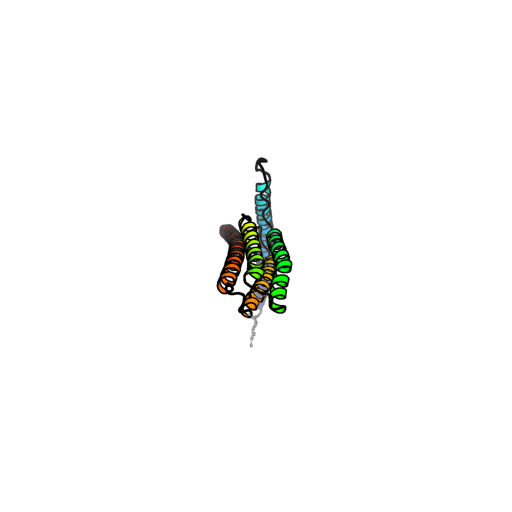 202 ILE A CA 1
ATOM 1468 C C . ILE A 1 202 ? 14.952 -4.460 -39.778 1.00 80.06 202 ILE A C 1
ATOM 1470 O O . ILE A 1 202 ? 15.343 -4.438 -40.940 1.00 80.06 202 ILE A O 1
ATOM 1474 N N . VAL A 1 203 ? 15.651 -5.047 -38.801 1.00 71.44 203 VAL A N 1
ATOM 1475 C CA . VAL A 1 203 ? 16.936 -5.726 -39.037 1.00 71.44 203 VAL A CA 1
ATOM 1476 C C . VAL A 1 203 ? 16.771 -6.929 -39.965 1.00 71.44 203 VAL A C 1
ATOM 1478 O O . VAL A 1 203 ? 17.615 -7.140 -40.824 1.00 71.44 203 VAL A O 1
ATOM 1481 N N . ALA A 1 204 ? 15.687 -7.695 -39.832 1.00 76.62 204 ALA A N 1
ATOM 1482 C CA . ALA A 1 204 ? 15.399 -8.827 -40.712 1.00 76.62 204 ALA A CA 1
ATOM 1483 C C . ALA A 1 204 ? 15.040 -8.412 -42.153 1.00 76.62 204 ALA A C 1
ATOM 1485 O O . ALA A 1 204 ? 15.123 -9.236 -43.062 1.00 76.62 204 ALA A O 1
ATOM 1486 N N . ALA A 1 205 ? 14.616 -7.162 -42.358 1.00 73.44 205 ALA A N 1
ATOM 1487 C CA . ALA A 1 205 ? 14.260 -6.613 -43.664 1.00 73.44 205 ALA A CA 1
ATOM 1488 C C . ALA A 1 205 ? 15.433 -5.921 -44.393 1.00 73.44 205 ALA A C 1
ATOM 1490 O O . ALA A 1 205 ? 15.259 -5.517 -45.546 1.00 73.44 205 ALA A O 1
ATOM 1491 N N . LEU A 1 206 ? 16.587 -5.764 -43.733 1.00 68.31 206 LEU A N 1
ATOM 1492 C CA . LEU A 1 206 ? 17.828 -5.184 -44.270 1.00 68.31 206 LEU A CA 1
ATOM 1493 C C . LEU A 1 206 ? 18.793 -6.275 -44.754 1.00 68.31 206 LEU A C 1
ATOM 1495 O O . LEU A 1 206 ? 19.467 -6.020 -45.778 1.00 68.31 206 LEU A O 1
#

Radius of gyration: 31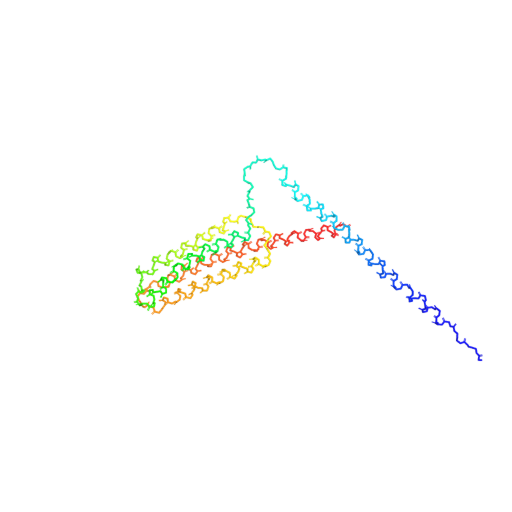.08 Å; chains: 1; bounding box: 78×80×77 Å

Secondary structure (DSSP, 8-state):
-----SHHHHHHHHHTTHHHHHHHHHHHHHHHHHHHHHHHHHHHHHHHHTTSSS---S-----B-HHHHHHHHHHHHHHHHHHHHHHHHHHHTT---HHHHHHHHHHHHHHHHHHHHHHHT---B-PPPHHHHHHHHHHHHHHHHHHHHHHHHGGG-TT-TTHHHHHHHHHHHHHHHHHHHHHHHHHHHHHHHHHHHHHHHHHHT-